Protein AF-B5Y438-F1 (afdb_monomer_lite)

Structure (mmCIF, N/CA/C/O backbone):
data_AF-B5Y438-F1
#
_entry.id   AF-B5Y438-F1
#
loop_
_atom_site.group_PDB
_atom_site.id
_atom_site.type_symbol
_atom_site.label_atom_id
_atom_site.label_alt_id
_atom_site.label_comp_id
_atom_site.label_asym_id
_atom_site.label_entity_id
_atom_site.label_seq_id
_atom_site.pdbx_PDB_ins_code
_atom_site.Cartn_x
_atom_site.Cartn_y
_atom_site.Cartn_z
_atom_site.occupancy
_atom_site.B_iso_or_equiv
_atom_site.auth_seq_id
_atom_site.auth_comp_id
_atom_site.auth_asym_id
_atom_site.auth_atom_id
_atom_site.pdbx_PDB_model_num
ATOM 1 N N . MET A 1 1 ? 4.541 -1.961 30.537 1.00 49.84 1 MET A N 1
ATOM 2 C CA . MET A 1 1 ? 3.756 -3.109 30.029 1.00 49.84 1 MET A CA 1
ATOM 3 C C . MET A 1 1 ? 4.085 -3.272 28.557 1.00 49.84 1 MET A C 1
ATOM 5 O O . MET A 1 1 ? 4.248 -2.241 27.916 1.00 49.84 1 MET A O 1
ATOM 9 N N . PRO A 1 2 ? 4.256 -4.490 28.015 1.00 56.75 2 PRO A N 1
ATOM 10 C CA . PRO A 1 2 ? 4.421 -4.629 26.573 1.00 56.75 2 PRO A CA 1
ATOM 11 C C . PRO A 1 2 ? 3.160 -4.081 25.898 1.00 56.75 2 PRO A C 1
ATOM 13 O O . PRO A 1 2 ? 2.053 -4.460 26.279 1.00 56.75 2 PRO A O 1
ATOM 16 N N . ASN A 1 3 ? 3.317 -3.153 24.954 1.00 73.69 3 ASN A N 1
ATOM 17 C CA . ASN A 1 3 ? 2.186 -2.609 24.212 1.00 73.69 3 ASN A CA 1
ATOM 18 C C . ASN A 1 3 ? 1.565 -3.749 23.391 1.00 73.69 3 ASN A C 1
ATOM 20 O O . ASN A 1 3 ? 2.147 -4.196 22.403 1.00 73.69 3 ASN A O 1
ATOM 24 N N . SER A 1 4 ? 0.419 -4.267 23.836 1.00 85.50 4 SER A N 1
ATOM 25 C CA . SER A 1 4 ? -0.347 -5.266 23.096 1.00 85.50 4 SER A CA 1
ATOM 26 C C . SER A 1 4 ? -1.250 -4.554 22.101 1.00 85.50 4 SER A C 1
ATOM 28 O O . SER A 1 4 ? -2.099 -3.756 22.500 1.00 85.50 4 SER A O 1
ATOM 30 N N . TYR A 1 5 ? -1.095 -4.869 20.824 1.00 90.50 5 TYR A N 1
ATOM 31 C CA . TYR A 1 5 ? -1.951 -4.348 19.765 1.00 90.50 5 TYR A CA 1
ATOM 32 C C . TYR A 1 5 ? -2.828 -5.471 19.225 1.00 90.50 5 TYR A C 1
ATOM 34 O O . TYR A 1 5 ? -2.446 -6.636 19.248 1.00 90.50 5 TYR A O 1
ATOM 42 N N . THR A 1 6 ? -4.010 -5.143 18.726 1.00 93.00 6 THR A N 1
ATOM 43 C CA . THR A 1 6 ? -4.843 -6.061 17.951 1.00 93.00 6 THR A CA 1
ATOM 44 C C . THR A 1 6 ? -4.784 -5.625 16.499 1.00 93.00 6 THR A C 1
ATOM 46 O O . THR A 1 6 ? -5.183 -4.505 16.181 1.00 93.00 6 THR A O 1
ATOM 49 N N . ILE A 1 7 ? -4.278 -6.500 15.632 1.00 94.44 7 ILE A N 1
ATOM 50 C CA . ILE A 1 7 ? -4.342 -6.318 14.181 1.00 94.44 7 ILE A CA 1
ATOM 51 C C . ILE A 1 7 ? -5.659 -6.916 13.713 1.00 94.44 7 ILE A C 1
ATOM 53 O O . ILE A 1 7 ? -6.009 -8.033 14.108 1.00 94.44 7 ILE A O 1
ATOM 57 N N . TYR A 1 8 ? -6.404 -6.175 12.903 1.00 94.00 8 TYR A N 1
ATOM 58 C CA . TYR A 1 8 ? -7.712 -6.586 12.421 1.00 94.00 8 TYR A CA 1
ATOM 59 C C . TYR A 1 8 ? -7.901 -6.298 10.939 1.00 94.00 8 TYR A C 1
ATOM 61 O O . TYR A 1 8 ? -7.347 -5.361 10.372 1.00 94.00 8 TYR A O 1
ATOM 69 N N . THR A 1 9 ? -8.752 -7.109 10.324 1.00 95.81 9 THR A N 1
ATOM 70 C CA . THR A 1 9 ? -9.177 -6.984 8.936 1.00 95.81 9 THR A CA 1
ATOM 71 C C . THR A 1 9 ? -10.695 -6.920 8.889 1.00 95.81 9 THR A C 1
ATOM 73 O O . THR A 1 9 ? -11.381 -7.838 9.348 1.00 95.81 9 THR A O 1
ATOM 76 N N . LEU A 1 10 ? -11.230 -5.865 8.286 1.00 94.62 10 LEU A N 1
ATOM 77 C CA . LEU A 1 10 ? -12.653 -5.675 8.031 1.00 94.62 10 LEU A CA 1
ATOM 78 C C . LEU A 1 10 ? -12.968 -6.017 6.575 1.00 94.62 10 LEU A C 1
ATOM 80 O O . LEU A 1 10 ? -12.241 -5.625 5.662 1.00 94.62 10 LEU A O 1
ATOM 84 N N . SER A 1 11 ? -14.064 -6.743 6.363 1.00 95.19 11 SER A N 1
ATOM 85 C CA . SER A 1 11 ? -14.696 -6.863 5.045 1.00 95.19 11 SER A CA 1
ATOM 86 C C . SER A 1 11 ? -15.731 -5.760 4.905 1.00 95.19 11 SER A C 1
ATOM 88 O O . SER A 1 11 ? -16.597 -5.617 5.772 1.00 95.19 11 SER A O 1
ATOM 90 N N . LEU A 1 12 ? -15.639 -5.004 3.822 1.00 94.50 12 LEU A N 1
ATOM 91 C CA . LEU A 1 12 ? -16.503 -3.874 3.519 1.00 94.50 12 LEU A CA 1
ATOM 92 C C . LEU A 1 12 ? -17.399 -4.196 2.318 1.00 94.50 12 LEU A C 1
ATOM 94 O O . LEU A 1 12 ? -17.181 -5.173 1.591 1.00 94.50 12 LEU A O 1
ATOM 98 N N . GLU A 1 13 ? -18.396 -3.351 2.088 1.00 92.69 13 GLU A N 1
ATOM 99 C CA . GLU A 1 13 ? -19.226 -3.416 0.886 1.00 92.69 13 GLU A CA 1
ATOM 100 C C . GLU A 1 13 ? -18.416 -3.278 -0.413 1.00 92.69 13 GLU A C 1
ATOM 102 O O . GLU A 1 13 ? -17.322 -2.712 -0.450 1.00 92.69 13 GLU A O 1
ATOM 107 N N . GLY A 1 14 ? -18.932 -3.861 -1.501 1.00 89.81 14 GLY A N 1
ATOM 108 C CA . GLY A 1 14 ? -18.253 -3.880 -2.805 1.00 89.81 14 GLY A CA 1
ATOM 109 C C . GLY A 1 14 ? -17.063 -4.848 -2.900 1.00 89.81 14 GLY A C 1
ATOM 110 O O . GLY A 1 14 ? -16.341 -4.852 -3.901 1.00 89.81 14 GLY A O 1
ATOM 111 N N . GLY A 1 15 ? -16.852 -5.689 -1.881 1.00 92.50 15 GLY A N 1
ATOM 112 C CA . GLY A 1 15 ? -15.704 -6.596 -1.812 1.00 92.50 15 GLY A CA 1
ATOM 113 C C . GLY A 1 15 ? -14.391 -5.869 -1.515 1.00 92.50 15 GLY A C 1
ATOM 114 O O . GLY A 1 15 ? -13.327 -6.355 -1.902 1.00 92.50 15 GLY A O 1
ATOM 115 N N . CYS A 1 16 ? -14.479 -4.702 -0.873 1.00 94.31 16 CYS A N 1
ATOM 116 C CA . CYS A 1 16 ? -13.340 -3.945 -0.379 1.00 94.31 16 CYS A CA 1
ATOM 117 C C . CYS A 1 16 ? -12.918 -4.439 1.013 1.00 94.31 16 CYS A C 1
ATOM 119 O O . CYS A 1 16 ? -13.706 -5.028 1.755 1.00 94.31 16 CYS A O 1
ATOM 121 N N . TYR A 1 17 ? -11.666 -4.186 1.382 1.00 95.75 17 TYR A N 1
ATOM 122 C CA . TYR A 1 17 ? -11.102 -4.583 2.669 1.00 95.75 17 TYR A CA 1
ATOM 123 C C . TYR A 1 17 ? -10.372 -3.420 3.329 1.00 95.75 17 TYR A C 1
ATOM 125 O O . TYR A 1 17 ? -9.781 -2.574 2.650 1.00 95.75 17 TYR A O 1
ATOM 133 N N . TYR A 1 18 ? -10.412 -3.401 4.659 1.00 95.00 18 TYR A N 1
ATOM 134 C CA . TYR A 1 18 ? -9.626 -2.488 5.479 1.00 95.00 18 TYR A CA 1
ATOM 135 C C . TYR A 1 18 ? -8.811 -3.271 6.498 1.00 95.00 18 TYR A C 1
ATOM 137 O O . TYR A 1 18 ? -9.353 -4.156 7.160 1.00 95.00 18 TYR A O 1
ATOM 145 N N . VAL A 1 19 ? -7.535 -2.938 6.634 1.00 95.69 19 VAL A N 1
ATOM 146 C CA . VAL A 1 19 ? -6.673 -3.452 7.699 1.00 95.69 19 VAL A CA 1
ATOM 147 C C . VAL A 1 19 ? -6.341 -2.306 8.637 1.00 95.69 19 VAL A C 1
ATOM 149 O O . VAL A 1 19 ? -6.112 -1.186 8.186 1.00 95.69 19 VAL A O 1
ATOM 152 N N . GLY A 1 20 ? -6.370 -2.593 9.930 1.00 93.31 20 GLY A N 1
ATOM 153 C CA . GLY A 1 20 ? -6.068 -1.634 10.974 1.00 93.31 20 GLY A CA 1
ATOM 154 C C . GLY A 1 20 ? -5.367 -2.296 12.149 1.00 93.31 20 GLY A C 1
ATOM 155 O O . GLY A 1 20 ? -5.489 -3.503 12.376 1.00 93.31 20 GLY A O 1
ATOM 156 N N . SER A 1 21 ? -4.681 -1.483 12.937 1.00 92.56 21 SER A N 1
ATOM 157 C CA . SER A 1 21 ? -4.193 -1.850 14.261 1.00 92.56 21 SER A CA 1
ATOM 158 C C . SER A 1 21 ? -4.877 -0.997 15.336 1.00 92.56 21 SER A C 1
ATOM 160 O O . SER A 1 21 ? -5.298 0.135 15.094 1.00 92.56 21 SER A O 1
ATOM 162 N N . THR A 1 22 ? -5.088 -1.558 16.527 1.00 90.75 22 THR A N 1
ATOM 163 C CA . THR A 1 22 ? -5.636 -0.820 17.679 1.00 90.75 22 THR A CA 1
ATOM 164 C C . THR A 1 22 ? -5.041 -1.330 18.986 1.00 90.75 22 THR A C 1
ATOM 166 O O . THR A 1 22 ? -4.801 -2.526 19.136 1.00 90.75 22 THR A O 1
ATOM 169 N N . SER A 1 23 ? -4.798 -0.434 19.941 1.00 88.06 23 SER A N 1
ATOM 170 C CA . SER A 1 23 ? -4.462 -0.786 21.329 1.00 88.06 23 SER A CA 1
ATOM 171 C C . SER A 1 23 ? -5.704 -0.958 22.215 1.00 88.06 23 SER A C 1
ATOM 173 O O . SER A 1 23 ? -5.601 -1.494 23.316 1.00 88.06 23 SER A O 1
ATOM 175 N N . ARG A 1 24 ? -6.876 -0.509 21.741 1.00 85.31 24 ARG A N 1
ATOM 176 C CA . ARG A 1 24 ? -8.170 -0.597 22.440 1.00 85.31 24 ARG A CA 1
ATOM 177 C C . ARG A 1 24 ? -8.886 -1.910 22.129 1.00 85.31 24 ARG A C 1
ATOM 179 O O . ARG A 1 24 ? -8.362 -2.773 21.420 1.00 85.31 24 ARG A O 1
ATOM 186 N N . THR A 1 25 ? -10.108 -2.069 22.639 1.00 85.81 25 THR A N 1
ATOM 187 C CA . THR A 1 25 ? -10.909 -3.242 22.300 1.00 85.81 25 THR A CA 1
ATOM 188 C C . THR A 1 25 ? -11.332 -3.209 20.831 1.00 85.81 25 THR A C 1
ATOM 190 O O . THR A 1 25 ? -11.650 -2.167 20.254 1.00 85.81 25 THR A O 1
ATOM 193 N N . MET A 1 26 ? -11.350 -4.387 20.209 1.00 86.25 26 MET A N 1
ATOM 194 C CA . MET A 1 26 ? -11.780 -4.537 18.819 1.00 86.25 26 MET A CA 1
ATOM 195 C C . MET A 1 26 ? -13.245 -4.114 18.615 1.00 86.25 26 MET A C 1
ATOM 197 O O . MET A 1 26 ? -13.599 -3.594 17.560 1.00 86.25 26 MET A O 1
ATOM 201 N N . SER A 1 27 ? -14.094 -4.323 19.628 1.00 84.81 27 SER A N 1
ATOM 202 C CA . SER A 1 27 ? -15.528 -4.031 19.549 1.00 84.81 27 SER A CA 1
ATOM 203 C C . SER A 1 27 ? -15.808 -2.531 19.454 1.00 84.81 27 SER A C 1
ATOM 205 O O . SER A 1 27 ? -16.575 -2.118 18.589 1.00 84.81 27 SER A O 1
ATOM 207 N N . GLU A 1 28 ? -15.156 -1.718 20.291 1.00 87.88 28 GLU A N 1
ATOM 208 C CA . GLU A 1 28 ? -15.281 -0.253 20.245 1.00 87.88 28 GLU A CA 1
ATOM 209 C C . GLU A 1 28 ? -14.825 0.279 18.886 1.00 87.88 28 GLU A C 1
ATOM 211 O O . GLU A 1 28 ? -15.536 1.037 18.230 1.00 87.88 28 GLU A O 1
ATOM 216 N N . ARG A 1 29 ? -13.670 -0.198 18.403 1.00 89.25 29 ARG A N 1
ATOM 217 C CA . ARG A 1 29 ? -13.128 0.237 17.114 1.00 89.25 29 ARG A CA 1
ATOM 218 C C . ARG A 1 29 ? -14.048 -0.127 15.951 1.00 89.25 29 ARG A C 1
ATOM 220 O O . ARG A 1 29 ? -14.224 0.660 15.026 1.00 89.25 29 ARG A O 1
ATOM 227 N N . PHE A 1 30 ? -14.655 -1.309 15.987 1.00 88.75 30 PHE A N 1
ATOM 228 C CA . PHE A 1 30 ? -15.619 -1.719 14.972 1.00 88.75 30 PHE A CA 1
ATOM 229 C C . PHE A 1 30 ? -16.876 -0.836 14.976 1.00 88.75 30 PHE A C 1
ATOM 231 O O . PHE A 1 30 ? -17.338 -0.444 13.906 1.00 88.75 30 PHE A O 1
ATOM 238 N N . GLN A 1 31 ? -17.380 -0.460 16.155 1.00 88.31 31 GLN A N 1
ATOM 239 C CA . GLN A 1 31 ? -18.500 0.478 16.284 1.00 88.31 31 GLN A CA 1
ATOM 240 C C . GLN A 1 31 ? -18.148 1.877 15.760 1.00 88.31 31 GLN A C 1
ATOM 242 O O . GLN A 1 31 ? -18.961 2.470 15.058 1.00 88.31 31 GLN A O 1
ATOM 247 N N . GLU A 1 32 ? -16.935 2.383 16.007 1.00 88.94 32 GLU A N 1
ATOM 248 C CA . GLU A 1 32 ? -16.453 3.648 15.418 1.00 88.94 32 GLU A CA 1
ATOM 249 C C . GLU A 1 32 ? -16.469 3.600 13.877 1.00 88.94 32 GLU A C 1
ATOM 251 O O . GLU A 1 32 ? -16.931 4.528 13.209 1.00 88.94 32 GLU A O 1
ATOM 256 N N . HIS A 1 33 ? -16.013 2.490 13.286 1.00 87.69 33 HIS A N 1
ATOM 257 C CA . HIS A 1 33 ? -16.077 2.303 11.835 1.00 87.69 33 HIS A CA 1
ATOM 258 C C . HIS A 1 33 ? -17.523 2.240 11.316 1.00 87.69 33 HIS A C 1
ATOM 260 O O . HIS A 1 33 ? -17.802 2.809 10.263 1.00 87.69 33 HIS A O 1
ATOM 266 N N . GLN A 1 34 ? -18.445 1.605 12.049 1.00 86.94 34 GLN A N 1
ATOM 267 C CA . GLN A 1 34 ? -19.873 1.582 11.701 1.00 86.94 34 GLN A CA 1
ATOM 268 C C . GLN A 1 34 ? -20.538 2.958 11.827 1.00 86.94 34 GLN A C 1
ATOM 270 O O . GLN A 1 34 ? -21.374 3.312 11.002 1.00 86.94 34 GLN A O 1
ATOM 275 N N . ALA A 1 35 ? -20.142 3.749 12.824 1.00 87.00 35 ALA A N 1
ATOM 276 C CA . ALA A 1 35 ? -20.629 5.109 13.039 1.00 87.00 35 ALA A CA 1
ATOM 277 C C . ALA A 1 35 ? -20.021 6.136 12.060 1.00 87.00 35 ALA A C 1
ATOM 279 O O . ALA A 1 35 ? -20.386 7.309 12.089 1.00 87.00 35 ALA A O 1
ATOM 280 N N . GLY A 1 36 ? -19.082 5.724 11.198 1.00 84.12 36 GLY A N 1
ATOM 281 C CA . GLY A 1 36 ? -18.437 6.592 10.210 1.00 84.12 36 GLY A CA 1
ATOM 282 C C . GLY A 1 36 ? -17.331 7.497 10.769 1.00 84.12 36 GLY A C 1
ATOM 283 O O . GLY A 1 36 ? -16.804 8.337 10.030 1.00 84.12 36 GLY A O 1
ATOM 284 N N . THR A 1 37 ? -16.941 7.324 12.035 1.00 82.88 37 THR A N 1
ATOM 285 C CA . THR A 1 37 ? -15.824 8.035 12.690 1.00 82.88 37 THR A CA 1
ATOM 286 C C . THR A 1 37 ? -14.479 7.322 12.527 1.00 82.88 37 THR A C 1
ATOM 288 O O . THR A 1 37 ? -13.454 7.820 12.983 1.00 82.88 37 THR A O 1
ATOM 291 N N . GLY A 1 38 ? -14.471 6.168 11.856 1.00 83.31 38 GLY A N 1
ATOM 292 C CA . GLY A 1 38 ? -13.263 5.434 11.489 1.00 83.31 38 GLY A CA 1
ATOM 293 C C . GLY A 1 38 ? -12.476 6.063 10.330 1.00 83.31 38 GLY A C 1
ATOM 294 O O . GLY A 1 38 ? -12.396 7.278 10.172 1.00 83.31 38 GLY A O 1
ATOM 295 N N . SER A 1 39 ? -11.871 5.224 9.486 1.00 85.19 39 SER A N 1
ATOM 296 C CA . SER A 1 39 ? -11.094 5.699 8.336 1.00 85.19 39 SER A CA 1
ATOM 297 C C . SER A 1 39 ? -11.996 6.196 7.203 1.00 85.19 39 SER A C 1
ATOM 299 O O . SER A 1 39 ? -13.096 5.672 6.990 1.00 85.19 39 SER A O 1
ATOM 301 N N . SER A 1 40 ? -11.498 7.143 6.402 1.00 89.19 40 SER A N 1
ATOM 302 C CA . SER A 1 40 ? -12.197 7.637 5.206 1.00 89.19 40 SER A CA 1
ATOM 303 C C . SER A 1 40 ? -12.596 6.502 4.255 1.00 89.19 40 SER A C 1
ATOM 305 O O . SER A 1 40 ? -13.661 6.552 3.645 1.00 89.19 40 SER A O 1
ATOM 307 N N . TRP A 1 41 ? -11.786 5.439 4.175 1.00 92.19 41 TRP A N 1
ATOM 308 C CA . TRP A 1 41 ? -12.093 4.248 3.380 1.00 92.19 41 TRP A CA 1
ATOM 309 C C . TRP A 1 41 ? -13.316 3.489 3.905 1.00 92.19 41 TRP A C 1
ATOM 311 O O . TRP A 1 41 ? -14.186 3.123 3.123 1.00 92.19 41 TRP A O 1
ATOM 321 N N . THR A 1 42 ? -13.427 3.302 5.224 1.00 88.88 42 THR A N 1
ATOM 322 C CA . THR A 1 42 ? -14.599 2.653 5.842 1.00 88.88 42 THR A CA 1
ATOM 323 C C . THR A 1 42 ? -15.858 3.516 5.840 1.00 88.88 42 THR A C 1
ATOM 325 O O . THR A 1 42 ? -16.958 2.987 5.944 1.00 88.88 42 THR A O 1
ATOM 328 N N . ARG A 1 43 ? -15.716 4.838 5.684 1.00 89.81 43 ARG A N 1
ATOM 329 C CA . ARG A 1 43 ? -16.849 5.742 5.452 1.00 89.81 43 ARG A CA 1
ATOM 330 C C . ARG A 1 43 ? -17.379 5.622 4.021 1.00 89.81 43 ARG A C 1
ATOM 332 O O . ARG A 1 43 ? -18.585 5.663 3.817 1.00 89.81 43 ARG A O 1
ATOM 339 N N . LEU A 1 44 ? -16.482 5.469 3.044 1.00 89.88 44 LEU A N 1
ATOM 340 C CA . LEU A 1 44 ? -16.846 5.249 1.641 1.00 89.88 44 LEU A CA 1
ATOM 341 C C . LEU A 1 44 ? -17.414 3.841 1.407 1.00 89.88 44 LEU A C 1
ATOM 343 O O . LEU A 1 44 ? -18.340 3.669 0.620 1.00 89.88 44 LEU A O 1
ATOM 347 N N . HIS A 1 45 ? -16.851 2.845 2.089 1.00 89.81 45 HIS A N 1
ATOM 348 C CA . HIS A 1 45 ? -17.256 1.447 2.017 1.00 89.81 45 HIS A CA 1
ATOM 349 C C . HIS A 1 45 ? -17.640 0.954 3.418 1.00 89.81 45 HIS A C 1
ATOM 351 O O . HIS A 1 45 ? -16.747 0.596 4.195 1.00 89.81 45 HIS A O 1
ATOM 357 N N . PRO A 1 46 ? -18.941 0.916 3.753 1.00 89.94 46 PRO A N 1
ATOM 358 C CA . PRO A 1 46 ? -19.398 0.519 5.077 1.00 89.94 46 PRO A CA 1
ATOM 359 C C . PRO A 1 46 ? -18.888 -0.874 5.487 1.00 89.94 46 PRO A C 1
ATOM 361 O O . PRO A 1 46 ? -18.859 -1.798 4.661 1.00 89.94 46 PRO A O 1
ATOM 364 N N . PRO A 1 47 ? -18.467 -1.060 6.751 1.00 91.94 47 PRO A N 1
ATOM 365 C CA . PRO A 1 47 ? -17.986 -2.346 7.239 1.00 91.94 47 PRO A CA 1
ATOM 366 C C . PRO A 1 47 ? -19.132 -3.340 7.447 1.00 91.94 47 PRO A C 1
ATOM 368 O O . PRO A 1 47 ? -20.049 -3.100 8.227 1.00 91.94 47 PRO A O 1
ATOM 371 N N . ILE A 1 48 ? -19.030 -4.505 6.804 1.00 92.25 48 ILE A N 1
ATOM 372 C CA . ILE A 1 48 ? -20.015 -5.590 6.921 1.00 92.25 48 ILE A CA 1
ATOM 373 C C . ILE A 1 48 ? -19.668 -6.492 8.106 1.00 92.25 48 ILE A C 1
ATOM 375 O O . ILE A 1 48 ? -20.517 -6.816 8.933 1.00 92.25 48 ILE A O 1
ATOM 379 N N . LYS A 1 49 ? -18.414 -6.955 8.169 1.00 92.62 49 LYS A N 1
ATOM 380 C CA . LYS A 1 49 ? -17.976 -7.937 9.169 1.00 92.62 49 LYS A CA 1
ATOM 381 C C . LYS A 1 49 ? -16.483 -7.869 9.448 1.00 92.62 49 LYS A C 1
ATOM 383 O O . LYS A 1 49 ? -15.682 -7.532 8.574 1.00 92.62 49 LYS A O 1
ATOM 388 N N . ILE A 1 50 ? -16.104 -8.293 10.649 1.00 93.38 50 ILE A N 1
ATOM 389 C CA . ILE A 1 50 ? -14.710 -8.557 11.009 1.00 93.38 50 ILE A CA 1
ATOM 390 C C . ILE A 1 50 ? -14.308 -9.891 10.371 1.00 93.38 50 ILE A C 1
ATOM 392 O O . ILE A 1 50 ? -14.913 -10.925 10.647 1.00 93.38 50 ILE A O 1
ATOM 396 N N . ARG A 1 51 ? -13.310 -9.873 9.484 1.00 93.81 51 ARG A N 1
ATOM 397 C CA . ARG A 1 51 ? -12.809 -11.072 8.792 1.00 93.81 51 ARG A CA 1
ATOM 398 C C . ARG A 1 51 ? -11.772 -11.817 9.622 1.00 93.81 51 ARG A C 1
ATOM 400 O O . ARG A 1 51 ? -11.796 -13.041 9.669 1.00 93.81 51 ARG A O 1
ATOM 407 N N . LYS A 1 52 ? -10.835 -11.077 10.208 1.00 93.12 52 LYS A N 1
ATOM 408 C CA . LYS A 1 52 ? -9.696 -11.606 10.964 1.00 93.12 52 LYS A CA 1
ATOM 409 C C . LYS A 1 52 ? -9.340 -10.598 12.048 1.00 93.12 52 LYS A C 1
ATOM 411 O O . LYS A 1 52 ? -9.407 -9.396 11.807 1.00 93.12 52 LYS A O 1
ATOM 416 N N . SER A 1 53 ? -8.968 -11.079 13.225 1.00 93.94 53 SER A N 1
ATOM 417 C CA . SER A 1 53 ? -8.374 -10.253 14.274 1.00 93.94 53 SER A CA 1
ATOM 418 C C . SER A 1 53 ? -7.487 -11.112 15.162 1.00 93.94 53 SER A C 1
ATOM 420 O O . SER A 1 53 ? -7.903 -12.203 15.551 1.00 93.94 53 SER A O 1
ATOM 422 N N . TYR A 1 54 ? -6.294 -10.634 15.500 1.00 92.81 54 TYR A N 1
ATOM 423 C CA . TYR A 1 54 ? -5.381 -11.334 16.403 1.00 92.81 54 TYR A CA 1
ATOM 424 C C . TYR A 1 54 ? -4.561 -10.350 17.235 1.00 92.81 54 TYR A C 1
ATOM 426 O O . TYR A 1 54 ? -4.301 -9.219 16.821 1.00 92.81 54 TYR A O 1
ATOM 434 N N . ARG A 1 55 ? -4.158 -10.790 18.432 1.00 92.62 55 ARG A N 1
ATOM 435 C CA . ARG A 1 55 ? -3.260 -10.009 19.283 1.00 92.62 55 ARG A CA 1
ATOM 436 C C . ARG A 1 55 ? -1.825 -10.127 18.787 1.00 92.62 55 ARG A C 1
ATOM 438 O O . ARG A 1 55 ? -1.299 -11.228 18.637 1.00 92.62 55 ARG A O 1
ATOM 445 N N . TYR A 1 56 ? -1.193 -8.981 18.619 1.00 90.44 56 TYR A N 1
ATOM 446 C CA . TYR A 1 56 ? 0.197 -8.808 18.258 1.00 90.44 56 TYR A CA 1
ATOM 447 C C . TYR A 1 56 ? 0.987 -8.270 19.454 1.00 90.44 56 TYR A C 1
ATOM 449 O O . TYR A 1 56 ? 0.624 -7.267 20.074 1.00 90.44 56 TYR A O 1
ATOM 457 N N . HIS A 1 57 ? 2.074 -8.969 19.771 1.00 87.31 57 HIS A N 1
ATOM 458 C CA . HIS A 1 57 ? 2.971 -8.667 20.883 1.00 87.31 57 HIS A CA 1
ATOM 459 C C . HIS A 1 57 ? 4.362 -8.443 20.294 1.00 87.31 57 HIS A C 1
ATOM 461 O O . HIS A 1 57 ? 5.213 -9.327 20.309 1.00 87.31 57 HIS A O 1
ATOM 467 N N . GLY A 1 58 ? 4.560 -7.278 19.688 1.00 84.81 58 GLY A N 1
ATOM 468 C CA . GLY A 1 58 ? 5.808 -6.930 19.025 1.00 84.81 58 GLY A CA 1
ATOM 469 C C . GLY A 1 58 ? 6.000 -5.418 18.958 1.00 84.81 58 GLY A C 1
ATOM 470 O O . GLY A 1 58 ? 5.054 -4.663 19.188 1.00 84.81 58 GLY A O 1
ATOM 471 N N . PRO A 1 59 ? 7.221 -4.959 18.648 1.00 82.88 59 PRO A N 1
ATOM 472 C CA . PRO A 1 59 ? 7.573 -3.542 18.714 1.00 82.88 59 PRO A CA 1
ATOM 473 C C . PRO A 1 59 ? 6.897 -2.697 17.625 1.00 82.88 59 PRO A C 1
ATOM 475 O O . PRO A 1 59 ? 6.770 -1.487 17.785 1.00 82.88 59 PRO A O 1
ATOM 478 N N . SER A 1 60 ? 6.461 -3.315 16.522 1.00 87.62 60 SER A N 1
ATOM 479 C CA . SER A 1 60 ? 6.036 -2.597 15.314 1.00 87.62 60 SER A CA 1
ATOM 480 C C . SER A 1 60 ? 4.704 -3.129 14.770 1.00 87.62 60 SER A C 1
ATOM 482 O O . SER A 1 60 ? 4.713 -3.919 13.827 1.00 87.62 60 SER A O 1
ATOM 484 N N . PRO A 1 61 ? 3.552 -2.732 15.345 1.00 88.44 61 PRO A N 1
ATOM 485 C CA . PRO A 1 61 ? 2.236 -3.143 14.847 1.00 88.44 61 PRO A CA 1
ATOM 486 C C . PRO A 1 61 ? 1.953 -2.635 13.427 1.00 88.44 61 PRO A C 1
ATOM 488 O O . PRO A 1 61 ? 1.311 -3.340 12.660 1.00 88.44 61 PRO A O 1
ATOM 491 N N . GLY A 1 62 ? 2.481 -1.465 13.045 1.00 90.44 62 GLY A N 1
ATOM 492 C CA . GLY A 1 62 ? 2.294 -0.915 11.697 1.00 90.44 62 GLY A CA 1
ATOM 493 C C . GLY A 1 62 ? 2.942 -1.758 10.591 1.00 90.44 62 GLY A C 1
ATOM 494 O O . GLY A 1 62 ? 2.372 -1.898 9.518 1.00 90.44 62 GLY A O 1
ATOM 495 N N . LEU A 1 63 ? 4.090 -2.396 10.858 1.00 91.88 63 LEU A N 1
ATOM 496 C CA . LEU A 1 63 ? 4.718 -3.304 9.884 1.00 91.88 63 LEU A CA 1
ATOM 497 C C . LEU A 1 63 ? 3.905 -4.589 9.700 1.00 91.88 63 LEU A C 1
ATOM 499 O O . LEU A 1 63 ? 3.810 -5.119 8.595 1.00 91.88 63 LEU A O 1
ATOM 503 N N . GLU A 1 64 ? 3.322 -5.084 10.790 1.00 93.06 64 GLU A N 1
ATOM 504 C CA . GLU A 1 64 ? 2.440 -6.247 10.762 1.00 93.06 64 GLU A CA 1
ATOM 505 C C . GLU A 1 64 ? 1.138 -5.930 10.007 1.00 93.06 64 GLU A C 1
ATOM 507 O O . GLU A 1 64 ? 0.685 -6.723 9.183 1.00 93.06 64 GLU A O 1
ATOM 512 N N . GLU A 1 65 ? 0.579 -4.738 10.232 1.00 94.12 65 GLU A N 1
ATOM 513 C CA . GLU A 1 65 ? -0.568 -4.202 9.498 1.00 94.12 65 GLU A CA 1
ATOM 514 C C . GLU A 1 65 ? -0.280 -4.112 7.993 1.00 94.12 65 GLU A C 1
ATOM 516 O O . GLU A 1 65 ? -1.044 -4.640 7.184 1.00 94.12 65 GLU A O 1
ATOM 521 N N . ASP A 1 66 ? 0.858 -3.523 7.616 1.00 94.25 66 ASP A N 1
ATOM 522 C CA . ASP A 1 66 ? 1.283 -3.415 6.221 1.00 94.25 66 ASP A CA 1
ATOM 523 C C . ASP A 1 66 ? 1.452 -4.792 5.562 1.00 94.25 66 ASP A C 1
ATOM 525 O O . ASP A 1 66 ? 1.062 -4.971 4.405 1.00 94.25 66 ASP A O 1
ATOM 529 N N . ARG A 1 67 ? 1.990 -5.791 6.282 1.00 93.56 67 ARG A N 1
ATOM 530 C CA . ARG A 1 67 ? 2.123 -7.165 5.767 1.00 93.56 67 ARG A CA 1
ATOM 531 C C . ARG A 1 67 ? 0.764 -7.751 5.387 1.00 93.56 67 ARG A C 1
ATOM 533 O O . ARG A 1 67 ? 0.613 -8.272 4.283 1.00 93.56 67 ARG A O 1
ATOM 540 N N . GLU A 1 68 ? -0.224 -7.638 6.270 1.00 94.44 68 GLU A N 1
ATOM 541 C CA . GLU A 1 68 ? -1.581 -8.140 6.020 1.00 94.44 68 GLU A CA 1
ATOM 542 C C . GLU A 1 68 ? -2.256 -7.393 4.857 1.00 94.44 68 GLU A C 1
ATOM 544 O O . GLU A 1 68 ? -2.964 -8.003 4.051 1.00 94.44 68 GLU A O 1
ATOM 549 N N . VAL A 1 69 ? -1.993 -6.089 4.702 1.00 94.88 69 VAL A N 1
ATOM 550 C CA . VAL A 1 69 ? -2.441 -5.330 3.524 1.00 94.88 69 VAL A CA 1
ATOM 551 C C . VAL A 1 69 ? -1.846 -5.915 2.243 1.00 94.88 69 VAL A C 1
ATOM 553 O O . VAL A 1 69 ? -2.589 -6.160 1.292 1.00 94.88 69 VAL A O 1
ATOM 556 N N . TYR A 1 70 ? -0.538 -6.184 2.205 1.00 93.81 70 TYR A N 1
ATOM 557 C CA . TYR A 1 70 ? 0.111 -6.788 1.037 1.00 93.81 70 TYR A CA 1
ATOM 558 C C . TYR A 1 70 ? -0.459 -8.167 0.689 1.00 93.81 70 TYR A C 1
ATOM 560 O O . TYR A 1 70 ? -0.686 -8.452 -0.490 1.00 93.81 70 TYR A O 1
ATOM 568 N N . GLU A 1 71 ? -0.713 -9.010 1.692 1.00 93.19 71 GLU A N 1
ATOM 569 C CA . GLU A 1 71 ? -1.338 -10.324 1.501 1.00 93.19 71 GLU A CA 1
ATOM 570 C C . GLU A 1 71 ? -2.733 -10.187 0.873 1.00 93.19 71 GLU A C 1
ATOM 572 O O . GLU A 1 71 ? -3.030 -10.830 -0.133 1.00 93.19 71 GLU A O 1
ATOM 577 N N . LEU A 1 72 ? -3.562 -9.267 1.370 1.00 94.25 72 LEU A N 1
ATOM 578 C CA . LEU A 1 72 ? -4.886 -9.017 0.794 1.00 94.25 72 LEU A CA 1
ATOM 579 C C . LEU A 1 72 ? -4.821 -8.406 -0.611 1.00 94.25 72 LEU A C 1
ATOM 581 O O . LEU A 1 72 ? -5.629 -8.758 -1.472 1.00 94.25 72 LEU A O 1
ATOM 585 N N . MET A 1 73 ? -3.869 -7.506 -0.871 1.00 94.12 73 MET A N 1
ATOM 586 C CA . MET A 1 73 ? -3.672 -6.912 -2.198 1.00 94.12 73 MET A CA 1
ATOM 587 C C . MET A 1 73 ? -3.258 -7.955 -3.239 1.00 94.12 73 MET A C 1
ATOM 589 O O . MET A 1 73 ? -3.620 -7.814 -4.408 1.00 94.12 73 MET A O 1
ATOM 593 N N . LYS A 1 74 ? -2.523 -8.995 -2.829 1.00 90.75 74 LYS A N 1
ATOM 594 C CA . LYS A 1 74 ? -2.165 -10.127 -3.690 1.00 90.75 74 LYS A CA 1
ATOM 595 C C . LYS A 1 74 ? -3.400 -10.916 -4.132 1.00 90.75 74 LYS A C 1
ATOM 597 O O . LYS A 1 74 ? -3.475 -11.292 -5.299 1.00 90.75 74 LYS A O 1
ATOM 602 N N . ASP A 1 75 ? -4.352 -11.127 -3.226 1.00 90.38 75 ASP A N 1
ATOM 603 C CA . ASP A 1 75 ? -5.524 -11.973 -3.474 1.00 90.38 75 ASP A CA 1
ATOM 604 C C . ASP A 1 75 ? -6.671 -11.227 -4.171 1.00 90.38 75 ASP A C 1
ATOM 606 O O . ASP A 1 75 ? -7.321 -11.760 -5.069 1.00 90.38 75 ASP A O 1
ATOM 610 N N . VAL A 1 76 ? -6.948 -9.991 -3.746 1.00 91.88 76 VAL A N 1
ATOM 611 C CA . VAL A 1 76 ? -8.145 -9.230 -4.154 1.00 91.88 76 VAL A CA 1
ATOM 612 C C . VAL A 1 76 ? -7.810 -8.124 -5.161 1.00 91.88 76 VAL A C 1
ATOM 614 O O . VAL A 1 76 ? -8.665 -7.721 -5.954 1.00 91.88 76 VAL A O 1
ATOM 617 N N . GLY A 1 77 ? -6.566 -7.642 -5.149 1.00 91.62 77 GLY A N 1
ATOM 618 C CA . GLY A 1 77 ? -6.086 -6.531 -5.966 1.00 91.62 77 GLY A CA 1
ATOM 619 C C . GLY A 1 77 ? -5.881 -5.235 -5.176 1.00 91.62 77 GLY A C 1
ATOM 620 O O . GLY A 1 77 ? -6.553 -4.956 -4.184 1.00 91.62 77 GLY A O 1
ATOM 621 N N . ILE A 1 78 ? -4.947 -4.412 -5.660 1.00 92.25 78 ILE A N 1
ATOM 622 C CA . ILE A 1 78 ? -4.480 -3.182 -4.995 1.00 92.25 78 ILE A CA 1
ATOM 623 C C . ILE A 1 78 ? -5.607 -2.158 -4.800 1.00 92.25 78 ILE A C 1
ATOM 625 O O . ILE A 1 78 ? -5.660 -1.473 -3.781 1.00 92.25 78 ILE A O 1
ATOM 629 N N . ASP A 1 79 ? -6.539 -2.045 -5.746 1.00 91.62 79 ASP A N 1
ATOM 630 C CA . ASP A 1 79 ? -7.573 -1.007 -5.691 1.00 91.62 79 ASP A CA 1
ATOM 631 C C . ASP A 1 79 ? -8.637 -1.257 -4.609 1.00 91.62 79 ASP A C 1
ATOM 633 O O . ASP A 1 79 ? -9.281 -0.303 -4.183 1.00 91.62 79 ASP A O 1
ATOM 637 N N . LYS A 1 80 ? -8.787 -2.498 -4.123 1.00 93.69 80 LYS A N 1
ATOM 638 C CA . LYS A 1 80 ? -9.849 -2.901 -3.184 1.00 93.69 80 LYS A CA 1
ATOM 639 C C . LYS A 1 80 ? -9.418 -2.955 -1.718 1.00 93.69 80 LYS A C 1
ATOM 641 O O . LYS A 1 80 ? -10.245 -3.250 -0.858 1.00 93.69 80 LYS A O 1
ATOM 646 N N . VAL A 1 81 ? -8.149 -2.703 -1.411 1.00 94.44 81 VAL A N 1
ATOM 647 C CA . VAL A 1 81 ? -7.595 -2.885 -0.060 1.00 94.44 81 VAL A CA 1
ATOM 648 C C . VAL A 1 81 ? -6.926 -1.600 0.414 1.00 94.44 81 VAL A C 1
ATOM 650 O O . VAL A 1 81 ? -6.126 -1.017 -0.318 1.00 94.44 81 VAL A O 1
ATOM 653 N N . ARG A 1 82 ? -7.229 -1.165 1.640 1.00 94.56 82 ARG A N 1
ATOM 654 C CA . ARG A 1 82 ? -6.562 -0.040 2.320 1.00 94.56 82 ARG A CA 1
ATOM 655 C C . ARG A 1 82 ? -6.213 -0.405 3.761 1.00 94.56 82 ARG A C 1
ATOM 657 O O . ARG A 1 82 ? -6.817 -1.310 4.328 1.00 94.56 82 ARG A O 1
ATOM 664 N N . GLY A 1 83 ? -5.260 0.305 4.350 1.00 92.81 83 GLY A N 1
ATOM 665 C CA . GLY A 1 83 ? -4.785 0.065 5.717 1.00 92.81 83 GLY A CA 1
ATOM 666 C C . GLY A 1 83 ? -3.318 0.442 5.874 1.00 92.81 83 GLY A C 1
ATOM 667 O O . GLY A 1 83 ? -2.641 0.643 4.866 1.00 92.81 83 GLY A O 1
ATOM 668 N N . GLY A 1 84 ? -2.835 0.552 7.108 1.00 88.50 84 GLY A N 1
ATOM 669 C CA . GLY A 1 84 ? -1.446 0.885 7.423 1.00 88.50 84 GLY A CA 1
ATOM 670 C C . GLY A 1 84 ? -0.973 2.153 6.715 1.00 88.50 84 GLY A C 1
ATOM 671 O O . GLY A 1 84 ? -1.677 3.167 6.687 1.00 88.50 84 GLY A O 1
ATOM 672 N N . GLN A 1 85 ? 0.189 2.080 6.065 1.00 89.81 85 GLN A N 1
ATOM 673 C CA . GLN A 1 85 ? 0.716 3.184 5.247 1.00 89.81 85 GLN A CA 1
ATOM 674 C C . GLN A 1 85 ? -0.099 3.449 3.962 1.00 89.81 85 GLN A C 1
ATOM 676 O O . GLN A 1 85 ? 0.052 4.482 3.312 1.00 89.81 85 GLN A O 1
ATOM 681 N N . PHE A 1 86 ? -0.994 2.536 3.583 1.00 91.88 86 PHE A N 1
ATOM 682 C CA . PHE A 1 86 ? -1.809 2.584 2.368 1.00 91.88 86 PHE A CA 1
ATOM 683 C C . PHE A 1 86 ? -3.229 3.095 2.643 1.00 91.88 86 PHE A C 1
ATOM 685 O O . PHE A 1 86 ? -4.206 2.559 2.117 1.00 91.88 86 PHE A O 1
ATOM 692 N N . VAL A 1 87 ? -3.366 4.119 3.489 1.00 88.44 87 VAL A N 1
ATOM 693 C CA . VAL A 1 87 ? -4.672 4.685 3.880 1.00 88.44 87 VAL A CA 1
ATOM 694 C C . VAL A 1 87 ? -5.281 5.610 2.814 1.00 88.44 87 VAL A C 1
ATOM 696 O O . VAL A 1 87 ? -6.479 5.892 2.842 1.00 88.44 87 VAL A O 1
ATOM 699 N N . GLN A 1 88 ? -4.471 6.074 1.858 1.00 86.19 88 GLN A N 1
ATOM 700 C CA . GLN A 1 88 ? -4.884 7.023 0.824 1.00 86.19 88 GLN A CA 1
ATOM 701 C C . GLN A 1 88 ? -6.043 6.468 -0.025 1.00 86.19 88 GLN A C 1
ATOM 703 O O . GLN A 1 88 ? -5.950 5.376 -0.584 1.00 86.19 88 GLN A O 1
ATOM 708 N N . LEU A 1 89 ? -7.131 7.235 -0.171 1.00 84.75 89 LEU A N 1
ATOM 709 C CA . LEU A 1 89 ? -8.310 6.814 -0.946 1.00 84.75 89 LEU A CA 1
ATOM 710 C C . LEU A 1 89 ? -7.954 6.525 -2.413 1.00 84.75 89 LEU A C 1
ATOM 712 O O . LEU A 1 89 ? -8.312 5.478 -2.961 1.00 84.75 89 LEU A O 1
ATOM 716 N N . ILE A 1 90 ? -7.194 7.436 -3.022 1.00 86.62 90 ILE A N 1
ATOM 717 C CA . ILE A 1 90 ? -6.782 7.383 -4.423 1.00 86.62 90 ILE A CA 1
ATOM 718 C C . ILE A 1 90 ? -5.274 7.158 -4.476 1.00 86.62 90 ILE A C 1
ATOM 720 O O . ILE A 1 90 ? -4.507 8.041 -4.106 1.00 86.62 90 ILE A O 1
ATOM 724 N N . PHE A 1 91 ? -4.834 6.000 -4.966 1.00 89.06 91 PHE A N 1
ATO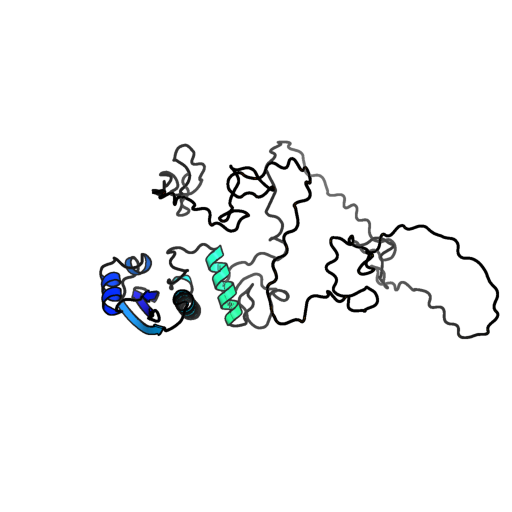M 725 C CA . PHE A 1 91 ? -3.414 5.798 -5.246 1.00 89.06 91 PHE A CA 1
ATOM 726 C C . PHE A 1 91 ? -3.005 6.483 -6.541 1.00 89.06 91 PHE A C 1
ATOM 728 O O . PHE A 1 91 ? -3.690 6.368 -7.561 1.00 89.06 91 PHE A O 1
ATOM 735 N N . THR A 1 92 ? -1.834 7.115 -6.512 1.00 89.50 92 THR A N 1
ATOM 736 C CA . THR A 1 92 ? -1.167 7.581 -7.726 1.00 89.50 92 THR A CA 1
ATOM 737 C C . THR A 1 92 ? -0.736 6.387 -8.578 1.00 89.50 92 THR A C 1
ATOM 739 O O . THR A 1 92 ? -0.461 5.294 -8.073 1.00 89.50 92 THR A O 1
ATOM 742 N N . GLU A 1 93 ? -0.618 6.600 -9.887 1.00 86.00 93 GLU A N 1
ATOM 743 C CA . GLU A 1 93 ? -0.109 5.576 -10.806 1.00 86.00 93 GLU A CA 1
ATOM 744 C C . GLU A 1 93 ? 1.300 5.098 -10.431 1.00 86.00 93 GLU A C 1
ATOM 746 O O . GLU A 1 93 ? 1.665 3.950 -10.679 1.00 86.00 93 GLU A O 1
ATOM 751 N N . GLU A 1 94 ? 2.100 5.954 -9.797 1.00 87.75 94 GLU A N 1
ATOM 752 C CA . GLU A 1 94 ? 3.418 5.586 -9.290 1.00 87.75 94 GLU A CA 1
ATOM 753 C C . GLU A 1 94 ? 3.328 4.621 -8.105 1.00 87.75 94 GLU A C 1
ATOM 755 O O . GLU A 1 94 ? 3.960 3.561 -8.141 1.00 87.75 94 GLU A O 1
ATOM 760 N N . THR A 1 95 ? 2.490 4.925 -7.110 1.00 89.88 95 THR A N 1
ATOM 761 C CA . THR A 1 95 ? 2.251 4.042 -5.961 1.00 89.88 95 THR A CA 1
ATOM 762 C C . THR A 1 95 ? 1.693 2.700 -6.422 1.00 89.88 95 THR A C 1
ATOM 764 O O . THR A 1 95 ? 2.211 1.653 -6.028 1.00 89.88 95 THR A O 1
ATOM 767 N N . LYS A 1 96 ? 0.715 2.703 -7.342 1.00 90.56 96 LYS A N 1
ATOM 768 C CA . LYS A 1 96 ? 0.175 1.468 -7.934 1.00 90.56 96 LYS A CA 1
ATOM 769 C C . LYS A 1 96 ? 1.260 0.659 -8.635 1.00 90.56 96 LYS A C 1
ATOM 771 O O . LYS A 1 96 ? 1.370 -0.540 -8.395 1.00 90.56 96 LYS A O 1
ATOM 776 N N . ARG A 1 97 ? 2.105 1.290 -9.458 1.00 88.25 97 ARG A N 1
ATOM 777 C CA . ARG A 1 97 ? 3.223 0.603 -10.129 1.00 88.25 97 ARG A CA 1
ATOM 778 C C . ARG A 1 97 ? 4.233 0.043 -9.135 1.00 88.25 97 ARG A C 1
ATOM 780 O O . ARG A 1 97 ? 4.736 -1.055 -9.359 1.00 88.25 97 ARG A O 1
ATOM 787 N N . SER A 1 98 ? 4.546 0.776 -8.070 1.00 91.12 98 SER A N 1
ATOM 788 C CA . SER A 1 98 ? 5.465 0.320 -7.025 1.00 91.12 98 SER A CA 1
ATOM 789 C C . SER A 1 98 ? 4.917 -0.927 -6.326 1.00 91.12 98 SER A C 1
ATOM 791 O O . SER A 1 98 ? 5.561 -1.976 -6.346 1.00 91.12 98 SER A O 1
ATOM 793 N N . LEU A 1 99 ? 3.668 -0.863 -5.851 1.00 92.44 99 LEU A N 1
ATOM 794 C CA . LEU A 1 99 ? 2.956 -1.992 -5.248 1.00 92.44 99 LEU A CA 1
ATOM 795 C C . LEU A 1 99 ? 2.887 -3.195 -6.194 1.00 92.44 99 LEU A C 1
ATOM 797 O O . LEU A 1 99 ? 3.214 -4.314 -5.805 1.00 92.44 99 LEU A O 1
ATOM 801 N N . GLN A 1 100 ? 2.544 -2.975 -7.465 1.00 90.75 100 GLN A N 1
ATOM 802 C CA . GLN A 1 100 ? 2.513 -4.036 -8.471 1.00 90.75 100 GLN A CA 1
ATOM 803 C C . GLN A 1 100 ? 3.879 -4.699 -8.663 1.00 90.75 100 GLN A C 1
ATOM 805 O O . GLN A 1 100 ? 3.936 -5.916 -8.825 1.00 90.75 100 GLN A O 1
ATOM 810 N N . ARG A 1 101 ? 4.986 -3.944 -8.655 1.00 90.56 101 ARG A N 1
ATOM 811 C CA . ARG A 1 101 ? 6.334 -4.533 -8.739 1.00 90.56 101 ARG A CA 1
ATOM 812 C C . ARG A 1 101 ? 6.641 -5.385 -7.515 1.00 90.56 101 ARG A C 1
ATOM 814 O O . ARG A 1 101 ? 7.122 -6.501 -7.694 1.00 90.56 101 ARG A O 1
ATOM 821 N N . THR A 1 102 ? 6.319 -4.899 -6.317 1.00 91.88 102 THR A N 1
ATOM 822 C CA . THR A 1 102 ? 6.497 -5.643 -5.061 1.00 91.88 102 THR A CA 1
ATOM 823 C C . THR A 1 102 ? 5.705 -6.950 -5.073 1.00 91.88 102 THR A C 1
ATOM 825 O O . THR A 1 102 ? 6.263 -8.014 -4.807 1.00 91.88 102 THR A O 1
ATOM 828 N N . LEU A 1 103 ? 4.433 -6.905 -5.479 1.00 91.31 103 LEU A N 1
ATOM 829 C CA . LEU A 1 103 ? 3.585 -8.095 -5.591 1.00 91.31 103 LEU A CA 1
ATOM 830 C C . LEU A 1 103 ? 4.075 -9.064 -6.677 1.00 91.31 103 LEU A C 1
ATOM 832 O O . LEU A 1 103 ? 4.048 -10.273 -6.481 1.00 91.31 103 LEU A O 1
ATOM 836 N N . ARG A 1 104 ? 4.566 -8.564 -7.818 1.00 91.00 104 ARG A N 1
ATOM 837 C CA . ARG A 1 104 ? 5.165 -9.413 -8.865 1.00 91.00 104 ARG A CA 1
ATOM 838 C C . ARG A 1 104 ? 6.429 -10.106 -8.360 1.00 91.00 104 ARG A C 1
ATOM 840 O O . ARG A 1 104 ? 6.612 -11.290 -8.620 1.00 91.00 104 ARG A O 1
ATOM 847 N N . HIS A 1 105 ? 7.274 -9.389 -7.621 1.00 90.12 105 HIS A N 1
ATOM 848 C CA . HIS A 1 105 ? 8.481 -9.953 -7.027 1.00 90.12 105 HIS A CA 1
ATOM 849 C C . HIS A 1 105 ? 8.157 -11.074 -6.031 1.00 90.12 105 HIS A C 1
ATOM 851 O O . HIS A 1 105 ? 8.795 -12.123 -6.078 1.00 90.12 105 HIS A O 1
ATOM 857 N N . SER A 1 106 ? 7.133 -10.901 -5.185 1.00 89.94 106 SER A N 1
ATOM 858 C CA . SER A 1 106 ? 6.769 -11.905 -4.173 1.00 89.94 106 SER A CA 1
ATOM 859 C C . SER A 1 106 ? 6.287 -13.234 -4.765 1.00 89.94 106 SER A C 1
ATOM 861 O O . SER A 1 106 ? 6.443 -14.274 -4.132 1.00 89.94 106 SER A O 1
ATOM 863 N N . VAL A 1 107 ? 5.749 -13.227 -5.989 1.00 88.50 107 VAL A N 1
ATOM 864 C CA . VAL A 1 107 ? 5.353 -14.442 -6.726 1.00 88.50 107 VAL A CA 1
ATOM 865 C C . VAL A 1 107 ? 6.410 -14.918 -7.732 1.00 88.50 107 VAL A C 1
ATOM 867 O O . VAL A 1 107 ? 6.131 -15.798 -8.543 1.00 88.50 107 VAL A O 1
ATOM 870 N N . GLY A 1 108 ? 7.611 -14.327 -7.727 1.00 88.25 108 GLY A N 1
ATOM 871 C CA . GLY A 1 108 ? 8.687 -14.675 -8.664 1.00 88.25 108 GLY A CA 1
ATOM 872 C C . GLY A 1 108 ? 8.396 -14.300 -10.123 1.00 88.25 108 GLY A C 1
ATOM 873 O O . GLY A 1 108 ? 9.012 -14.829 -11.049 1.00 88.25 108 GLY A O 1
ATOM 874 N N . ALA A 1 109 ? 7.445 -13.397 -10.356 1.00 91.94 109 ALA A N 1
ATOM 875 C CA . ALA A 1 109 ? 7.111 -12.914 -11.682 1.00 91.94 109 ALA A CA 1
ATOM 876 C C . ALA A 1 109 ? 8.009 -11.746 -12.108 1.00 91.94 109 ALA A C 1
ATOM 878 O O . ALA A 1 109 ? 8.547 -10.992 -11.294 1.00 91.94 109 ALA A O 1
ATOM 879 N N . CYS A 1 110 ? 8.136 -11.540 -13.421 1.00 92.12 110 CYS A N 1
ATOM 880 C CA . CYS A 1 110 ? 8.895 -10.421 -13.957 1.00 92.12 110 CYS A CA 1
ATOM 881 C C . CYS A 1 110 ? 8.313 -9.092 -13.458 1.00 92.12 110 CYS A C 1
ATOM 883 O O . CYS A 1 110 ? 7.191 -8.732 -13.803 1.00 92.12 110 CYS A O 1
ATOM 885 N N . MET A 1 111 ? 9.082 -8.300 -12.708 1.00 90.12 111 MET A N 1
ATOM 886 C CA . MET A 1 111 ? 8.589 -7.018 -12.176 1.00 90.12 111 MET A CA 1
ATOM 887 C C . MET A 1 111 ? 8.196 -6.019 -13.281 1.00 90.12 111 MET A C 1
ATOM 889 O O . MET A 1 111 ? 7.404 -5.107 -13.042 1.00 90.12 111 MET A O 1
ATOM 893 N N . ARG A 1 112 ? 8.698 -6.204 -14.511 1.00 88.69 112 ARG A N 1
ATOM 894 C CA . ARG A 1 112 ? 8.374 -5.353 -15.661 1.00 88.69 112 ARG A CA 1
ATOM 895 C C . ARG A 1 112 ? 7.033 -5.718 -16.300 1.00 88.69 112 ARG A C 1
ATOM 897 O O . ARG A 1 112 ? 6.167 -4.855 -16.380 1.00 88.69 112 ARG A O 1
ATOM 904 N N . CYS A 1 113 ? 6.847 -6.967 -16.732 1.00 90.94 113 CYS A N 1
ATOM 905 C CA . CYS A 1 113 ? 5.630 -7.378 -17.448 1.00 90.94 113 CYS A CA 1
ATOM 906 C C . CYS A 1 113 ? 4.650 -8.234 -16.639 1.00 90.94 113 CYS A C 1
ATOM 908 O O . CYS A 1 113 ? 3.533 -8.463 -17.083 1.00 90.94 113 CYS A O 1
ATOM 910 N N . GLY A 1 114 ? 5.048 -8.723 -15.470 1.00 89.56 114 GLY A N 1
ATOM 911 C CA . GLY A 1 114 ? 4.254 -9.594 -14.608 1.00 89.56 114 GLY A CA 1
ATOM 912 C C . GLY A 1 114 ? 4.213 -11.065 -15.030 1.00 89.56 114 GLY A C 1
ATOM 913 O O . GLY A 1 114 ? 3.714 -11.885 -14.276 1.00 89.56 114 GLY A O 1
ATOM 914 N N . ARG A 1 115 ? 4.745 -11.445 -16.196 1.00 90.81 115 ARG A N 1
ATOM 915 C CA . ARG A 1 115 ? 4.765 -12.854 -16.629 1.00 90.81 115 ARG A CA 1
ATOM 916 C C . ARG A 1 115 ? 5.891 -13.620 -15.932 1.00 90.81 115 ARG A C 1
ATOM 918 O O . ARG A 1 115 ? 6.931 -13.045 -15.607 1.00 90.81 115 ARG A O 1
ATOM 925 N N . GLN A 1 116 ? 5.684 -14.914 -15.720 1.00 91.31 116 GLN A N 1
ATOM 926 C CA . GLN A 1 116 ? 6.672 -15.798 -15.100 1.00 91.31 116 GLN A CA 1
ATOM 927 C C . GLN A 1 116 ? 7.737 -16.270 -16.109 1.00 91.31 116 GLN A C 1
ATOM 929 O O . GLN A 1 116 ? 7.640 -16.013 -17.313 1.00 91.31 116 GLN A O 1
ATOM 934 N N . GLY A 1 117 ? 8.780 -16.935 -15.604 1.00 90.81 117 GLY A N 1
ATOM 935 C CA . GLY A 1 117 ? 9.801 -17.608 -16.417 1.00 90.81 117 GLY A CA 1
ATOM 936 C C . GLY A 1 117 ? 10.951 -16.728 -16.918 1.00 90.81 117 GLY A C 1
ATOM 937 O O . GLY A 1 117 ? 11.803 -17.217 -17.654 1.00 90.81 117 GLY A O 1
ATOM 938 N N . HIS A 1 118 ? 11.007 -15.443 -16.552 1.00 91.69 118 HIS A N 1
ATOM 939 C CA . HIS A 1 118 ? 12.126 -14.568 -16.914 1.00 91.69 118 HIS A CA 1
ATOM 940 C C . HIS A 1 118 ? 12.313 -13.396 -15.939 1.00 91.69 118 HIS A C 1
ATOM 942 O O . HIS A 1 118 ? 11.377 -12.952 -15.275 1.00 91.69 118 HIS A O 1
ATOM 948 N N . VAL A 1 119 ? 13.531 -12.852 -15.907 1.00 88.38 119 VAL A N 1
ATOM 949 C CA . VAL A 1 119 ? 13.897 -11.651 -15.134 1.00 88.38 119 VAL A CA 1
ATOM 950 C C . VAL A 1 119 ? 13.724 -10.369 -15.957 1.00 88.38 119 VAL A C 1
ATOM 952 O O . VAL A 1 119 ? 13.635 -10.422 -17.184 1.00 88.38 119 VAL A O 1
ATOM 955 N N . ILE A 1 120 ? 13.738 -9.194 -15.309 1.00 88.12 120 ILE A N 1
ATOM 956 C CA . ILE A 1 120 ? 13.560 -7.882 -15.973 1.00 88.12 120 ILE A CA 1
ATOM 957 C C . ILE A 1 120 ? 14.491 -7.715 -17.185 1.00 88.12 120 ILE A C 1
ATOM 959 O O . ILE A 1 120 ? 14.044 -7.256 -18.236 1.00 88.12 120 ILE A O 1
ATOM 963 N N . LEU A 1 121 ? 15.761 -8.113 -17.055 1.00 88.19 121 LEU A N 1
ATOM 964 C CA . LEU A 1 121 ? 16.769 -7.983 -18.116 1.00 88.19 121 LEU A CA 1
ATOM 965 C C . LEU A 1 121 ? 16.447 -8.831 -19.357 1.00 88.19 121 LEU A C 1
ATOM 967 O O . LEU A 1 121 ? 16.801 -8.455 -20.470 1.00 88.19 121 LEU A O 1
ATOM 971 N N . ALA A 1 122 ? 15.730 -9.941 -19.179 1.00 89.62 122 ALA A N 1
ATOM 972 C CA . ALA A 1 122 ? 15.284 -10.823 -20.254 1.00 89.62 122 ALA A CA 1
ATOM 973 C C . ALA A 1 122 ? 13.855 -10.497 -20.743 1.00 89.62 122 ALA A C 1
ATOM 975 O O . ALA A 1 122 ? 13.320 -11.184 -21.614 1.00 89.62 122 ALA A O 1
ATOM 976 N N . CYS A 1 123 ? 13.216 -9.448 -20.210 1.00 90.69 123 CYS A N 1
ATOM 977 C CA . CYS A 1 123 ? 11.844 -9.086 -20.556 1.00 90.69 123 CYS A CA 1
ATOM 978 C C . CYS A 1 123 ? 11.752 -8.446 -21.946 1.00 90.69 123 CYS A C 1
ATOM 980 O O . CYS A 1 123 ? 12.093 -7.276 -22.138 1.00 90.69 123 CYS A O 1
ATOM 982 N N . ARG A 1 124 ? 11.194 -9.199 -22.901 1.00 90.31 124 ARG A N 1
ATOM 983 C CA . ARG A 1 124 ? 10.908 -8.749 -24.278 1.00 90.31 124 ARG A CA 1
ATOM 984 C C . ARG A 1 124 ? 9.456 -8.311 -24.502 1.00 90.31 124 ARG A C 1
ATOM 986 O O . ARG A 1 124 ? 9.090 -7.955 -25.617 1.00 90.31 124 ARG A O 1
ATOM 993 N N . ALA A 1 125 ? 8.623 -8.350 -23.463 1.00 88.75 125 ALA A N 1
ATOM 994 C CA . ALA A 1 125 ? 7.215 -7.986 -23.564 1.00 88.75 125 ALA A CA 1
ATOM 995 C C . ALA A 1 125 ? 7.025 -6.479 -23.819 1.00 88.75 125 ALA A C 1
ATOM 997 O O . ALA A 1 125 ? 7.704 -5.647 -23.215 1.00 88.75 125 ALA A O 1
ATOM 998 N N . VAL A 1 126 ? 6.077 -6.153 -24.702 1.00 89.25 126 VAL A N 1
ATOM 999 C CA . VAL A 1 126 ? 5.624 -4.776 -24.978 1.00 89.25 126 VAL A CA 1
ATOM 1000 C C . VAL A 1 126 ? 4.502 -4.364 -24.024 1.00 89.25 126 VAL A C 1
ATOM 1002 O O . VAL A 1 126 ? 4.375 -3.193 -23.686 1.00 89.25 126 VAL A O 1
ATOM 1005 N N . THR A 1 127 ? 3.715 -5.333 -23.561 1.00 90.00 127 THR A N 1
ATOM 1006 C CA . THR A 1 127 ? 2.601 -5.143 -22.633 1.00 90.00 127 THR A CA 1
ATOM 1007 C C . THR A 1 127 ? 2.813 -5.932 -21.353 1.00 90.00 127 THR A C 1
ATOM 1009 O O . THR A 1 127 ? 3.534 -6.937 -21.340 1.00 90.00 127 THR A O 1
ATOM 1012 N N . ASP A 1 128 ? 2.180 -5.487 -20.275 1.00 87.19 128 ASP A N 1
ATOM 1013 C CA . ASP A 1 128 ? 2.117 -6.258 -19.041 1.00 87.19 128 ASP A CA 1
ATOM 1014 C C . ASP A 1 128 ? 1.028 -7.347 -19.089 1.00 87.19 128 ASP A C 1
ATOM 1016 O O . ASP A 1 128 ? 0.432 -7.619 -20.137 1.00 87.19 128 ASP A O 1
ATOM 1020 N N . LEU A 1 129 ? 0.817 -8.036 -17.964 1.00 83.88 129 LEU A N 1
ATOM 1021 C CA . LEU A 1 129 ? -0.239 -9.040 -17.794 1.00 83.88 129 LEU A CA 1
ATOM 1022 C C . LEU A 1 129 ? -1.657 -8.479 -17.978 1.00 83.88 129 LEU A C 1
ATOM 1024 O O . LEU A 1 129 ? -2.562 -9.248 -18.280 1.00 83.88 129 LEU A O 1
ATOM 1028 N N . TYR A 1 130 ? -1.843 -7.171 -17.804 1.00 79.81 130 TYR A N 1
ATOM 1029 C CA . TYR A 1 130 ? -3.138 -6.496 -17.867 1.00 79.81 130 TYR A CA 1
ATOM 1030 C C . TYR A 1 130 ? -3.349 -5.759 -19.200 1.00 79.81 130 TYR A C 1
ATOM 1032 O O . TYR A 1 130 ? -4.355 -5.083 -19.379 1.00 79.81 130 TYR A O 1
ATOM 1040 N N . GLY A 1 131 ? -2.410 -5.885 -20.146 1.00 79.31 131 GLY A N 1
ATOM 1041 C CA . GLY A 1 131 ? -2.479 -5.234 -21.457 1.00 79.31 131 GLY A CA 1
ATOM 1042 C C . GLY A 1 131 ? -1.941 -3.801 -21.490 1.00 79.31 131 GLY A C 1
ATOM 1043 O O . GLY A 1 131 ? -1.978 -3.165 -22.542 1.00 79.31 131 GLY A O 1
ATOM 1044 N N . THR A 1 132 ? -1.379 -3.296 -20.391 1.00 83.94 132 THR A N 1
ATOM 1045 C CA . THR A 1 132 ? -0.805 -1.946 -20.321 1.00 83.94 132 THR A CA 1
ATOM 1046 C C . THR A 1 132 ? 0.517 -1.897 -21.079 1.00 83.94 132 THR A C 1
ATOM 1048 O O . THR A 1 132 ? 1.391 -2.741 -20.863 1.00 83.94 132 THR A O 1
ATOM 1051 N N . VAL A 1 133 ? 0.696 -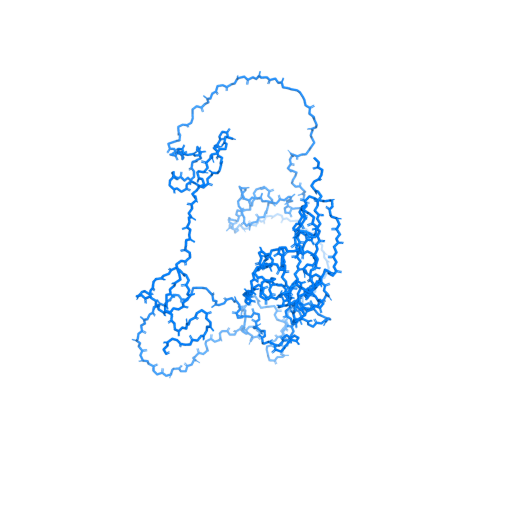0.903 -21.956 1.00 85.00 133 VAL A N 1
ATOM 1052 C CA . VAL A 1 133 ? 1.946 -0.712 -22.708 1.00 85.00 133 VAL A CA 1
ATOM 1053 C C . VAL A 1 133 ? 3.075 -0.322 -21.754 1.00 85.00 133 VAL A C 1
ATOM 1055 O O . VAL A 1 133 ? 2.972 0.647 -21.004 1.00 85.00 133 VAL A O 1
ATOM 1058 N N . ILE A 1 134 ? 4.172 -1.075 -21.799 1.00 83.38 134 ILE A N 1
ATOM 1059 C CA . ILE A 1 134 ? 5.356 -0.836 -20.979 1.00 83.38 134 ILE A CA 1
ATOM 1060 C C . ILE A 1 134 ? 6.371 -0.048 -21.817 1.00 83.38 134 ILE A C 1
ATOM 1062 O O . ILE A 1 134 ? 6.760 -0.525 -22.889 1.00 83.38 134 ILE A O 1
ATOM 1066 N N . PRO A 1 135 ? 6.867 1.109 -21.338 1.00 72.94 135 PRO A N 1
ATOM 1067 C CA . PRO A 1 135 ? 7.875 1.879 -22.058 1.00 72.94 135 PRO A CA 1
ATOM 1068 C C . PRO A 1 135 ? 9.145 1.054 -22.299 1.00 72.94 135 PRO A C 1
ATOM 1070 O O . PRO A 1 135 ? 9.495 0.130 -21.542 1.00 72.94 135 PRO A O 1
ATOM 1073 N N . ARG A 1 136 ? 9.836 1.354 -23.403 1.00 67.00 136 ARG A N 1
ATOM 1074 C CA . ARG A 1 136 ? 11.082 0.656 -23.741 1.00 67.00 136 ARG A CA 1
ATOM 1075 C C . ARG A 1 136 ? 12.203 1.112 -22.797 1.00 67.00 136 ARG A C 1
ATOM 1077 O O . ARG A 1 136 ? 12.205 2.266 -22.376 1.00 67.00 136 ARG A O 1
ATOM 1084 N N . PRO A 1 137 ? 13.202 0.256 -22.499 1.00 61.19 137 PRO A N 1
ATOM 1085 C CA . PRO A 1 137 ? 14.280 0.590 -21.559 1.00 61.19 137 PRO A CA 1
ATOM 1086 C C . PRO A 1 137 ? 15.082 1.847 -21.941 1.00 61.19 137 PRO A C 1
ATOM 1088 O O . PRO A 1 137 ? 15.744 2.437 -21.097 1.00 61.19 137 PRO A O 1
ATOM 1091 N N . SER A 1 138 ? 15.033 2.263 -23.210 1.00 56.25 138 SER A N 1
ATOM 1092 C CA . SER A 1 138 ? 15.723 3.447 -23.729 1.00 56.25 138 SER A CA 1
ATOM 1093 C C . SER A 1 138 ? 14.979 4.771 -23.513 1.00 56.25 138 SER A C 1
ATOM 1095 O O . SER A 1 138 ? 15.547 5.823 -23.791 1.00 56.25 138 SER A O 1
ATOM 1097 N N . GLU A 1 139 ? 13.719 4.754 -23.070 1.00 53.94 139 GLU A N 1
ATOM 1098 C CA . GLU A 1 139 ? 12.875 5.960 -23.001 1.00 53.94 139 GLU A CA 1
ATOM 1099 C C . GLU A 1 139 ? 12.876 6.628 -21.620 1.00 53.94 139 GLU A C 1
ATOM 1101 O O . GLU A 1 139 ? 12.585 7.814 -21.511 1.00 53.94 139 GLU A O 1
ATOM 1106 N N . THR A 1 140 ? 13.287 5.921 -20.567 1.00 50.22 140 THR A N 1
ATOM 1107 C CA . THR A 1 140 ? 13.294 6.440 -19.188 1.00 50.22 140 THR A CA 1
ATOM 1108 C C . THR A 1 140 ? 14.465 7.372 -18.858 1.00 50.22 140 THR A C 1
ATOM 1110 O O . THR A 1 140 ? 14.493 7.922 -17.767 1.00 50.22 140 THR A O 1
ATOM 1113 N N . ASN A 1 141 ? 15.409 7.596 -19.783 1.00 44.00 141 ASN A N 1
ATOM 1114 C CA . ASN A 1 141 ? 16.607 8.424 -19.553 1.00 44.00 141 ASN A CA 1
ATOM 1115 C C . ASN A 1 141 ? 16.666 9.713 -20.397 1.00 44.00 141 ASN A C 1
ATOM 1117 O O . ASN A 1 141 ? 17.740 10.274 -20.602 1.00 44.00 141 ASN A O 1
ATOM 1121 N N . ARG A 1 142 ? 15.528 10.201 -20.915 1.00 44.50 142 ARG A N 1
ATOM 1122 C CA . ARG A 1 142 ? 15.483 11.436 -21.730 1.00 44.50 142 ARG A CA 1
ATOM 1123 C C . ARG A 1 142 ? 14.503 12.497 -21.224 1.00 44.50 142 ARG A C 1
ATOM 1125 O O . ARG A 1 142 ? 14.056 13.339 -21.999 1.00 44.50 142 ARG A O 1
ATOM 1132 N N . SER A 1 143 ? 14.167 12.480 -19.939 1.00 47.88 143 SER A N 1
ATOM 1133 C CA . SER A 1 143 ? 13.209 13.437 -19.380 1.00 47.88 143 SER A CA 1
ATOM 1134 C C . SER A 1 143 ? 13.633 13.956 -18.015 1.00 47.88 143 SER A C 1
ATOM 1136 O O . SER A 1 143 ? 12.937 13.739 -17.039 1.00 47.88 143 SER A O 1
ATOM 1138 N N . THR A 1 144 ? 14.735 14.700 -17.979 1.00 44.47 144 THR A N 1
ATOM 1139 C CA . THR A 1 144 ? 14.903 15.873 -17.108 1.00 44.47 144 THR A CA 1
ATOM 1140 C C . THR A 1 144 ? 15.947 16.789 -17.752 1.00 44.47 144 THR A C 1
ATOM 1142 O O . THR A 1 144 ? 16.990 16.332 -18.206 1.00 44.47 144 THR A O 1
ATOM 1145 N N . HIS A 1 145 ? 15.628 18.081 -17.843 1.00 44.56 145 HIS A N 1
ATOM 1146 C CA . HIS A 1 145 ? 16.369 19.155 -18.529 1.00 44.56 145 HIS A CA 1
ATOM 1147 C C . HIS A 1 145 ? 16.203 19.241 -20.055 1.00 44.56 145 HIS A C 1
ATOM 1149 O O . HIS A 1 145 ? 17.150 19.118 -20.830 1.00 44.56 145 HIS A O 1
ATOM 1155 N N . LYS A 1 146 ? 14.996 19.605 -20.498 1.00 37.19 146 LYS A N 1
ATOM 1156 C CA . LYS A 1 146 ? 14.885 20.500 -21.655 1.00 37.19 146 LYS A CA 1
ATOM 1157 C C . LYS A 1 146 ? 14.005 21.684 -21.278 1.00 37.19 146 LYS A C 1
ATOM 1159 O O . LYS A 1 146 ? 12.811 21.696 -21.549 1.00 37.19 146 LYS A O 1
ATOM 1164 N N . SER A 1 147 ? 14.625 22.634 -20.584 1.00 39.03 147 SER A N 1
ATOM 1165 C CA . SER A 1 147 ? 14.126 23.994 -20.443 1.00 39.03 147 SER A CA 1
ATOM 1166 C C . SER A 1 147 ? 13.880 24.590 -21.827 1.00 39.03 147 SER A C 1
ATOM 1168 O O . SER A 1 147 ? 14.658 24.410 -22.770 1.00 39.03 147 SER A O 1
ATOM 1170 N N . GLU A 1 148 ? 12.745 25.261 -21.937 1.00 39.81 148 GLU A N 1
ATOM 1171 C CA . GLU A 1 148 ? 12.326 26.016 -23.099 1.00 39.81 148 GLU A CA 1
ATOM 1172 C C . GLU A 1 148 ? 13.327 27.135 -23.395 1.00 39.81 148 GLU A C 1
ATOM 1174 O O . GLU A 1 148 ? 13.579 28.002 -22.564 1.00 39.81 148 GLU A O 1
ATOM 1179 N N . VAL A 1 149 ? 13.835 27.166 -24.625 1.00 36.31 149 VAL A N 1
ATOM 1180 C CA . VAL A 1 149 ? 14.112 28.439 -25.286 1.00 36.31 149 VAL A CA 1
ATOM 1181 C C . VAL A 1 149 ? 13.362 28.410 -26.603 1.00 36.31 149 VAL A C 1
ATOM 1183 O O . VAL A 1 149 ? 13.705 27.697 -27.548 1.00 36.31 149 VAL A O 1
ATOM 1186 N N . ARG A 1 150 ? 12.275 29.175 -26.621 1.00 37.12 150 ARG A N 1
ATOM 1187 C CA . ARG A 1 150 ? 11.527 29.553 -27.811 1.00 37.12 150 ARG A CA 1
ATOM 1188 C C . ARG A 1 150 ? 12.456 30.358 -28.716 1.00 37.12 150 ARG A C 1
ATOM 1190 O O . ARG A 1 150 ? 12.961 31.403 -28.323 1.00 37.12 150 ARG A O 1
ATOM 1197 N N . SER A 1 151 ? 12.658 29.900 -29.944 1.00 33.84 151 SER A N 1
ATOM 1198 C CA . SER A 1 151 ? 13.115 30.758 -31.036 1.00 33.84 151 SER A CA 1
ATOM 1199 C C . SER A 1 151 ? 12.513 30.256 -32.337 1.00 33.84 151 SER A C 1
ATOM 1201 O O . SER A 1 151 ? 12.801 29.171 -32.835 1.00 33.84 151 SER A O 1
ATOM 1203 N N . THR A 1 152 ? 11.586 31.065 -32.823 1.00 40.66 152 THR A N 1
ATOM 1204 C CA . THR A 1 152 ? 10.910 30.994 -34.108 1.00 40.66 152 THR A CA 1
ATOM 1205 C C . THR A 1 152 ? 11.911 31.175 -35.242 1.00 40.66 152 THR A C 1
ATOM 1207 O O . THR A 1 152 ? 12.364 32.293 -35.454 1.00 40.66 152 THR A O 1
ATOM 1210 N N . VAL A 1 153 ? 12.205 30.123 -36.010 1.00 36.84 153 VAL A N 1
ATOM 1211 C CA . VAL A 1 153 ? 12.673 30.261 -37.399 1.00 36.84 153 VAL A CA 1
ATOM 1212 C C . VAL A 1 153 ? 12.147 29.082 -38.222 1.00 36.84 153 VAL A C 1
ATOM 1214 O O . VAL A 1 153 ? 12.570 27.939 -38.069 1.00 36.84 153 VAL A O 1
ATOM 1217 N N . THR A 1 154 ? 11.211 29.376 -39.118 1.00 40.97 154 THR A N 1
ATOM 1218 C CA . THR A 1 154 ? 10.805 28.536 -40.250 1.00 40.97 154 THR A CA 1
ATOM 1219 C C . THR A 1 154 ? 11.976 28.318 -41.205 1.00 40.97 154 THR A C 1
ATOM 1221 O O . THR A 1 154 ? 12.375 29.293 -41.833 1.00 40.97 154 THR A O 1
ATOM 1224 N N . GLN A 1 155 ? 12.462 27.080 -41.401 1.00 38.22 155 GLN A N 1
ATOM 1225 C CA . GLN A 1 155 ? 13.184 26.673 -42.624 1.00 38.22 155 GLN A CA 1
ATOM 1226 C C . GLN A 1 155 ? 12.955 25.186 -42.992 1.00 38.22 155 GLN A C 1
ATOM 1228 O O . GLN A 1 155 ? 12.846 24.314 -42.136 1.00 38.22 155 GLN A O 1
ATOM 1233 N N . LYS A 1 156 ? 12.859 24.968 -44.311 1.00 36.56 156 LYS A N 1
ATOM 1234 C CA . LYS A 1 156 ? 12.556 23.769 -45.127 1.00 36.56 156 LYS A CA 1
ATOM 1235 C C . LYS A 1 156 ? 13.326 22.470 -44.781 1.00 36.56 156 LYS A C 1
ATOM 1237 O O . LYS A 1 156 ? 14.396 22.539 -44.179 1.00 36.56 156 LYS A O 1
ATOM 1242 N N . PRO A 1 157 ? 12.852 21.284 -45.238 1.00 38.16 157 PRO A N 1
ATOM 1243 C CA . PRO A 1 157 ? 13.519 20.009 -44.975 1.00 38.16 157 PRO A CA 1
ATOM 1244 C C . PRO A 1 157 ? 14.875 19.941 -45.692 1.00 38.16 157 PRO A C 1
ATOM 1246 O O . PRO A 1 157 ? 14.948 20.038 -46.916 1.00 38.16 157 PRO A O 1
ATOM 1249 N N . ARG A 1 158 ? 15.957 19.753 -44.930 1.00 34.31 158 ARG A N 1
ATOM 1250 C CA . ARG A 1 158 ? 17.282 19.402 -45.460 1.00 34.31 158 ARG A CA 1
ATOM 1251 C C . ARG A 1 158 ? 17.565 17.924 -45.210 1.00 34.31 158 ARG A C 1
ATOM 1253 O O . ARG A 1 158 ? 17.427 17.435 -44.090 1.00 34.31 158 ARG A O 1
ATOM 1260 N N . ALA A 1 159 ? 17.968 17.237 -46.276 1.00 37.19 159 ALA A N 1
ATOM 1261 C CA . ALA A 1 159 ? 18.453 15.866 -46.268 1.00 37.19 159 ALA A CA 1
ATOM 1262 C C . ALA A 1 159 ? 19.582 15.680 -45.238 1.00 37.19 159 ALA A C 1
ATOM 1264 O O . ALA A 1 159 ? 20.496 16.500 -45.135 1.00 37.19 159 ALA A O 1
ATOM 1265 N N . ARG A 1 160 ? 19.510 14.593 -44.464 1.00 39.38 160 ARG A N 1
ATOM 1266 C CA . ARG A 1 160 ? 20.558 14.193 -43.521 1.00 39.38 160 ARG A CA 1
ATOM 1267 C C . ARG A 1 160 ? 21.738 13.595 -44.286 1.00 39.38 160 ARG A C 1
ATOM 1269 O O . ARG A 1 160 ? 21.668 12.450 -44.721 1.00 39.38 160 ARG A O 1
ATOM 1276 N N . THR A 1 161 ? 22.839 14.332 -44.377 1.00 39.31 161 THR A N 1
ATOM 1277 C CA . THR A 1 161 ? 24.149 13.773 -44.725 1.00 39.31 161 THR A CA 1
ATOM 1278 C C . THR A 1 161 ? 24.670 12.978 -43.527 1.00 39.31 161 THR A C 1
ATOM 1280 O O . THR A 1 161 ? 25.021 13.545 -42.492 1.00 39.31 161 THR A O 1
ATOM 1283 N N . VAL A 1 162 ? 24.675 11.652 -43.641 1.00 43.16 162 VAL A N 1
ATOM 1284 C CA . VAL A 1 162 ? 25.292 10.744 -42.669 1.00 43.16 162 VAL A CA 1
ATOM 1285 C C . VAL A 1 162 ? 26.800 10.788 -42.898 1.00 43.16 162 VAL A C 1
ATOM 1287 O O . VAL A 1 162 ? 27.292 10.222 -43.866 1.00 43.16 162 VAL A O 1
ATOM 1290 N N . ASN A 1 163 ? 27.552 11.455 -42.023 1.00 49.62 163 ASN A N 1
ATOM 1291 C CA . ASN A 1 163 ? 29.007 11.321 -42.021 1.00 49.62 163 ASN A CA 1
ATOM 1292 C C . ASN A 1 163 ? 29.382 10.081 -41.190 1.00 49.62 163 ASN A C 1
ATOM 1294 O O . ASN A 1 163 ? 29.769 10.187 -40.026 1.00 49.62 163 ASN A O 1
ATOM 1298 N N . SER A 1 164 ? 29.166 8.888 -41.752 1.00 54.34 164 SER A N 1
ATOM 1299 C CA . SER A 1 164 ? 29.556 7.619 -41.131 1.00 54.34 164 SER A CA 1
ATOM 1300 C C . SER A 1 164 ? 31.044 7.376 -41.363 1.00 54.34 164 SER A C 1
ATOM 1302 O O . SER A 1 164 ? 31.432 6.801 -42.379 1.00 54.34 164 SER A O 1
ATOM 1304 N N . LYS A 1 165 ? 31.900 7.770 -40.418 1.00 67.44 165 LYS A N 1
ATOM 1305 C CA . LYS A 1 165 ? 33.249 7.196 -40.366 1.00 67.44 165 LYS A CA 1
ATOM 1306 C C . LYS A 1 165 ? 33.121 5.735 -39.924 1.00 67.44 165 LYS A C 1
ATOM 1308 O O . LYS A 1 165 ? 32.989 5.438 -38.742 1.00 67.44 165 LYS A O 1
ATOM 1313 N N . THR A 1 166 ? 33.055 4.827 -40.891 1.00 78.94 166 THR A N 1
ATOM 1314 C CA . THR A 1 166 ? 33.193 3.383 -40.676 1.00 78.94 166 THR A CA 1
ATOM 1315 C C . THR A 1 166 ? 34.657 3.055 -40.400 1.00 78.94 166 THR A C 1
ATOM 1317 O O . THR A 1 166 ? 35.543 3.670 -40.991 1.00 78.94 166 THR A O 1
ATOM 1320 N N . CYS A 1 167 ? 34.926 2.085 -39.526 1.00 76.12 167 CYS A N 1
ATOM 1321 C CA . CYS A 1 167 ? 36.288 1.621 -39.266 1.00 76.12 167 CYS A CA 1
ATOM 1322 C C . CYS A 1 167 ? 36.939 1.128 -40.571 1.00 76.12 167 CYS A C 1
ATOM 1324 O O . CYS A 1 167 ? 36.386 0.243 -41.221 1.00 76.12 167 CYS A O 1
ATOM 1326 N N . ALA A 1 168 ? 38.111 1.654 -40.940 1.00 75.44 168 ALA A N 1
ATOM 1327 C CA . ALA A 1 168 ? 38.806 1.275 -42.175 1.00 75.44 168 ALA A CA 1
ATOM 1328 C C . ALA A 1 168 ? 39.229 -0.208 -42.200 1.00 75.44 168 ALA A C 1
ATOM 1330 O O . ALA A 1 168 ? 39.280 -0.820 -43.264 1.00 75.44 168 ALA A O 1
ATOM 1331 N N . ARG A 1 169 ? 39.458 -0.810 -41.022 1.00 78.12 169 ARG A N 1
ATOM 1332 C CA . ARG A 1 169 ? 39.891 -2.207 -40.888 1.00 78.12 169 ARG A CA 1
ATOM 1333 C C . ARG A 1 169 ? 38.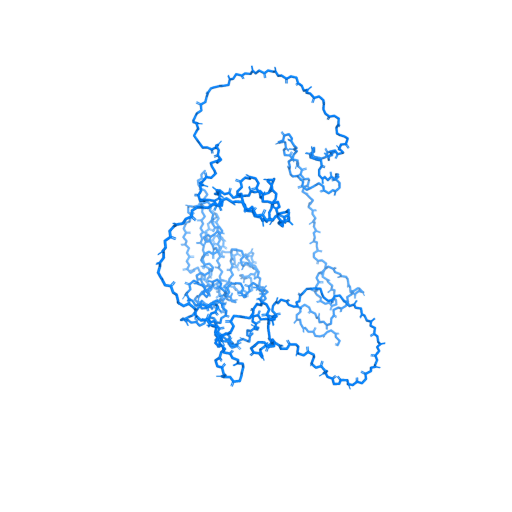752 -3.217 -41.034 1.00 78.12 169 ARG A C 1
ATOM 1335 O O . ARG A 1 169 ? 38.945 -4.249 -41.667 1.00 78.12 169 ARG A O 1
ATOM 1342 N N . CYS A 1 170 ? 37.572 -2.949 -40.469 1.00 84.06 170 CYS A N 1
ATOM 1343 C CA . CYS A 1 170 ? 36.460 -3.914 -40.472 1.00 84.06 170 CYS A CA 1
ATOM 1344 C C . CYS A 1 170 ? 35.168 -3.426 -41.142 1.00 84.06 170 CYS A C 1
ATOM 1346 O O . CYS A 1 170 ? 34.211 -4.192 -41.233 1.00 84.06 170 CYS A O 1
ATOM 1348 N N . GLY A 1 171 ? 35.097 -2.169 -41.576 1.00 74.38 171 GLY A N 1
ATOM 1349 C CA . GLY A 1 171 ? 33.942 -1.593 -42.268 1.00 74.38 171 GLY A CA 1
ATOM 1350 C C . GLY A 1 171 ? 32.694 -1.388 -41.399 1.00 74.38 171 GLY A C 1
ATOM 1351 O O . GLY A 1 171 ? 31.628 -1.099 -41.937 1.00 74.38 171 GLY A O 1
ATOM 1352 N N . ARG A 1 172 ? 32.786 -1.539 -40.068 1.00 82.44 172 ARG A N 1
ATOM 1353 C CA . ARG A 1 172 ? 31.662 -1.357 -39.126 1.00 82.44 172 ARG A CA 1
ATOM 1354 C C . ARG A 1 172 ? 31.703 0.018 -38.456 1.00 82.44 172 ARG A C 1
ATOM 1356 O O . ARG A 1 172 ? 32.774 0.572 -38.217 1.00 82.44 172 ARG A O 1
ATOM 1363 N N . SER A 1 173 ? 30.535 0.560 -38.112 1.00 75.31 173 SER A N 1
ATOM 1364 C CA . SER A 1 173 ? 30.383 1.855 -37.435 1.00 75.31 173 SER A CA 1
ATOM 1365 C C . SER A 1 173 ? 30.110 1.665 -35.938 1.00 75.31 173 SER A C 1
ATOM 1367 O O . SER A 1 173 ? 28.966 1.445 -35.552 1.00 75.31 173 SER A O 1
ATOM 1369 N N . SER A 1 174 ? 31.155 1.702 -35.102 1.00 70.06 174 SER A N 1
ATOM 1370 C CA . SER A 1 174 ? 31.036 1.814 -33.629 1.00 70.06 174 SER A CA 1
ATOM 1371 C C . SER A 1 174 ? 32.385 2.010 -32.906 1.00 70.06 174 SER A C 1
ATOM 1373 O O . SER A 1 174 ? 32.407 2.061 -31.677 1.00 70.06 174 SER A O 1
ATOM 1375 N N . HIS A 1 175 ? 33.512 2.047 -33.624 1.00 78.50 175 HIS A N 1
ATOM 1376 C CA . HIS A 1 175 ? 34.854 2.141 -33.044 1.00 78.50 175 HIS A CA 1
ATOM 1377 C C . HIS A 1 175 ? 35.853 2.734 -34.049 1.00 78.50 175 HIS A C 1
ATOM 1379 O O . HIS A 1 175 ? 35.601 2.722 -35.255 1.00 78.50 175 HIS A O 1
ATOM 1385 N N . ASP A 1 176 ? 36.995 3.190 -33.536 1.00 71.25 176 ASP A N 1
ATOM 1386 C CA . ASP A 1 176 ? 38.135 3.680 -34.315 1.00 71.25 176 ASP A CA 1
ATOM 1387 C C . ASP A 1 176 ? 39.145 2.558 -34.621 1.00 71.25 176 ASP A C 1
ATOM 1389 O O . ASP A 1 176 ? 39.191 1.536 -33.934 1.00 71.25 176 ASP A O 1
ATOM 1393 N N . GLU A 1 177 ? 39.987 2.753 -35.638 1.00 64.38 177 GLU A N 1
ATOM 1394 C CA . GLU A 1 177 ? 40.920 1.750 -36.188 1.00 64.38 177 GLU A CA 1
ATOM 1395 C C . GLU A 1 177 ? 41.846 1.106 -35.140 1.00 64.38 177 GLU A C 1
ATOM 1397 O O . GLU A 1 177 ? 42.021 -0.113 -35.134 1.00 64.38 177 GLU A O 1
ATOM 1402 N N . ASN A 1 178 ? 42.323 1.888 -34.167 1.00 64.88 178 ASN A N 1
ATOM 1403 C CA . ASN A 1 178 ? 43.203 1.410 -33.093 1.00 64.88 178 ASN A CA 1
ATOM 1404 C C . ASN A 1 178 ? 42.506 0.521 -32.046 1.00 64.88 178 ASN A C 1
ATOM 1406 O O . ASN A 1 178 ? 43.176 -0.040 -31.181 1.00 64.88 178 ASN A O 1
ATOM 1410 N N . ARG A 1 179 ? 41.172 0.402 -32.079 1.00 70.94 179 ARG A N 1
ATOM 1411 C CA . ARG A 1 179 ? 40.379 -0.432 -31.152 1.00 70.94 179 ARG A CA 1
ATOM 1412 C C . ARG A 1 179 ? 39.539 -1.476 -31.897 1.00 70.94 179 ARG A C 1
ATOM 1414 O O . ARG A 1 179 ? 38.531 -1.952 -31.378 1.00 70.94 179 ARG A O 1
ATOM 1421 N N . CYS A 1 180 ? 39.930 -1.809 -33.128 1.00 75.31 180 CYS A N 1
ATOM 1422 C CA . CYS A 1 180 ? 39.268 -2.815 -33.950 1.00 75.31 180 CYS A CA 1
ATOM 1423 C C . CYS A 1 180 ? 39.763 -4.227 -33.606 1.00 75.31 180 CYS A C 1
ATOM 1425 O O . CYS A 1 180 ? 40.823 -4.647 -34.061 1.00 75.31 180 CYS A O 1
ATOM 1427 N N . TYR A 1 181 ? 38.952 -4.980 -32.862 1.00 78.81 181 TYR A N 1
ATOM 1428 C CA . TYR A 1 181 ? 39.205 -6.387 -32.508 1.00 78.81 181 TYR A CA 1
ATOM 1429 C C . TYR A 1 181 ? 38.547 -7.391 -33.475 1.00 78.81 181 TYR A C 1
ATOM 1431 O O . TYR A 1 181 ? 38.453 -8.577 -33.173 1.00 78.81 181 TYR A O 1
ATOM 1439 N N . ALA A 1 182 ? 38.022 -6.931 -34.615 1.00 77.38 182 ALA A N 1
ATOM 1440 C CA . ALA A 1 182 ? 37.320 -7.797 -35.556 1.00 77.38 182 ALA A CA 1
ATOM 1441 C C . ALA A 1 182 ? 38.300 -8.672 -36.356 1.00 77.38 182 ALA A C 1
ATOM 1443 O O . ALA A 1 182 ? 39.211 -8.158 -37.001 1.00 77.38 182 ALA A O 1
ATOM 1444 N N . THR A 1 183 ? 38.050 -9.980 -36.363 1.00 75.62 183 THR A N 1
ATOM 1445 C CA . THR A 1 183 ? 38.762 -10.988 -37.174 1.00 75.62 183 THR A CA 1
ATOM 1446 C C . THR A 1 183 ? 38.172 -11.138 -38.578 1.00 75.62 183 THR A C 1
ATOM 1448 O O . THR A 1 183 ? 38.689 -11.872 -39.413 1.00 75.62 183 THR A O 1
ATOM 1451 N N . THR A 1 184 ? 37.069 -10.439 -38.856 1.00 75.00 184 THR A N 1
ATOM 1452 C CA . THR A 1 184 ? 36.358 -10.463 -40.135 1.00 75.00 184 THR A CA 1
ATOM 1453 C C . THR A 1 184 ? 35.886 -9.065 -40.517 1.00 75.00 184 THR A C 1
ATOM 1455 O O . THR A 1 184 ? 35.423 -8.274 -39.688 1.00 75.00 184 THR A O 1
ATOM 1458 N N . HIS A 1 185 ? 35.990 -8.753 -41.803 1.00 83.12 185 HIS A N 1
ATOM 1459 C CA . HIS A 1 185 ? 35.457 -7.525 -42.378 1.00 83.12 185 HIS A CA 1
ATOM 1460 C C . HIS A 1 185 ? 33.924 -7.598 -42.499 1.00 83.12 185 HIS A C 1
ATOM 1462 O O . HIS A 1 185 ? 33.348 -8.682 -42.589 1.00 83.12 185 HIS A O 1
ATOM 1468 N N . SER A 1 186 ? 33.237 -6.455 -42.572 1.00 80.94 186 SER A N 1
ATOM 1469 C CA . SER A 1 186 ? 31.781 -6.372 -42.790 1.00 80.94 186 SER A CA 1
ATOM 1470 C C . SER A 1 186 ? 31.308 -7.033 -44.092 1.00 80.94 186 SER A C 1
ATOM 1472 O O . SER A 1 186 ? 30.135 -7.366 -44.212 1.00 80.94 186 SER A O 1
ATOM 1474 N N . SER A 1 187 ? 32.223 -7.269 -45.035 1.00 70.38 187 SER A N 1
ATOM 1475 C CA . SER A 1 187 ? 31.979 -7.991 -46.290 1.00 70.38 187 SER A CA 1
ATOM 1476 C C . SER A 1 187 ? 32.249 -9.503 -46.211 1.00 70.38 187 SER A C 1
ATOM 1478 O O . SER A 1 187 ? 32.269 -10.156 -47.246 1.00 70.38 187 SER A O 1
ATOM 1480 N N . GLY A 1 188 ? 32.532 -10.056 -45.026 1.00 68.00 188 GLY A N 1
ATOM 1481 C CA . GLY A 1 188 ? 32.710 -11.501 -44.821 1.00 68.00 188 GLY A CA 1
ATOM 1482 C C . GLY A 1 188 ? 34.112 -12.062 -45.093 1.00 68.00 188 GLY A C 1
ATOM 1483 O O . GLY A 1 188 ? 34.313 -13.256 -44.910 1.00 68.00 188 GLY A O 1
ATOM 1484 N N . ARG A 1 189 ? 35.096 -11.233 -45.477 1.00 76.12 189 ARG A N 1
ATOM 1485 C CA . ARG A 1 189 ? 36.501 -11.676 -45.604 1.00 76.12 189 ARG A CA 1
ATOM 1486 C C . ARG A 1 189 ? 37.178 -11.781 -44.234 1.00 76.12 189 ARG A C 1
ATOM 1488 O O . ARG A 1 189 ? 36.986 -10.897 -43.393 1.00 76.12 189 ARG A O 1
ATOM 1495 N N . VAL A 1 190 ? 37.968 -12.830 -44.027 1.00 71.44 190 VAL A N 1
ATOM 1496 C CA . VAL A 1 190 ? 38.810 -13.010 -42.834 1.00 71.44 190 VAL A CA 1
ATOM 1497 C C . VAL A 1 190 ? 39.965 -12.007 -42.885 1.00 71.44 190 VAL A C 1
ATOM 1499 O O . VAL A 1 190 ? 40.519 -11.746 -43.950 1.00 71.44 190 VAL A O 1
ATOM 1502 N N . LEU A 1 191 ? 40.261 -11.375 -41.751 1.00 68.06 191 LEU A N 1
ATOM 1503 C CA . LEU A 1 191 ? 41.377 -10.448 -41.588 1.00 68.06 191 LEU A CA 1
ATOM 1504 C C . LEU A 1 191 ? 42.496 -11.217 -40.878 1.00 68.06 191 LEU A C 1
ATOM 1506 O O . LEU A 1 191 ? 42.447 -11.361 -39.658 1.00 68.06 191 LEU A O 1
ATOM 1510 N N . GLU A 1 192 ? 43.447 -11.754 -41.642 1.00 60.75 192 GLU A N 1
ATOM 1511 C CA . GLU A 1 192 ? 44.582 -12.518 -41.111 1.00 60.75 192 GLU A CA 1
ATOM 1512 C C . GLU A 1 192 ? 45.454 -11.635 -40.203 1.00 60.75 192 GLU A C 1
ATOM 1514 O O . GLU A 1 192 ? 45.843 -10.522 -40.563 1.00 60.75 192 GLU A O 1
ATOM 1519 N N . SER A 1 193 ? 45.725 -12.118 -38.992 1.00 52.94 193 SER A N 1
ATOM 1520 C CA . SER A 1 193 ? 46.775 -11.604 -38.117 1.00 52.94 193 SER A CA 1
ATOM 1521 C C . SER A 1 193 ? 47.913 -12.608 -38.170 1.00 52.94 193 SER A C 1
ATOM 1523 O O . SER A 1 193 ? 47.734 -13.718 -37.680 1.00 52.94 193 SER A O 1
ATOM 1525 N N . GLU A 1 194 ? 49.028 -12.240 -38.797 1.00 44.34 194 GLU A N 1
ATOM 1526 C CA . GLU A 1 194 ? 50.185 -13.119 -38.972 1.00 44.34 194 GLU A CA 1
ATOM 1527 C C . GLU A 1 194 ? 50.645 -13.698 -37.626 1.00 44.34 194 GLU A C 1
ATOM 1529 O O . GLU A 1 194 ? 51.080 -12.989 -36.715 1.00 44.34 194 GLU A O 1
ATOM 1534 N N . GLU A 1 195 ? 50.493 -15.012 -37.524 1.00 45.38 195 GLU A N 1
ATOM 1535 C CA . GLU A 1 195 ? 51.059 -15.885 -36.512 1.00 45.38 195 GLU A CA 1
ATOM 1536 C C . GLU A 1 195 ? 52.530 -16.101 -36.884 1.00 45.38 195 GLU A C 1
ATOM 1538 O O . GLU A 1 195 ? 52.835 -16.435 -38.027 1.00 45.38 195 GLU A O 1
ATOM 1543 N N . ASN A 1 196 ? 53.457 -15.893 -35.948 1.00 35.44 196 ASN A N 1
ATOM 1544 C CA . ASN A 1 196 ? 54.863 -16.225 -36.163 1.00 35.44 196 ASN A CA 1
ATOM 1545 C C . ASN A 1 196 ? 55.296 -17.221 -35.084 1.00 35.44 196 ASN A C 1
ATOM 1547 O O . ASN A 1 196 ? 55.498 -16.846 -33.927 1.00 35.44 196 ASN A O 1
ATOM 1551 N N . GLU A 1 197 ? 55.390 -18.492 -35.468 1.00 43.09 197 GLU A N 1
ATOM 1552 C CA . GLU A 1 197 ? 55.990 -19.561 -34.671 1.00 43.09 197 GLU A CA 1
ATOM 1553 C C . GLU A 1 197 ? 57.516 -19.585 -34.855 1.00 43.09 197 GLU A C 1
ATOM 1555 O O . GLU A 1 197 ? 57.986 -19.607 -35.991 1.00 43.09 197 GLU A O 1
ATOM 1560 N N . MET A 1 198 ? 58.290 -19.661 -33.759 1.00 34.41 198 MET A N 1
ATOM 1561 C CA . MET A 1 198 ? 59.591 -20.362 -33.728 1.00 34.41 198 MET A CA 1
ATOM 1562 C C . MET A 1 198 ? 60.100 -20.585 -32.281 1.00 34.41 198 MET A C 1
ATOM 1564 O O . MET A 1 198 ? 60.273 -19.627 -31.527 1.00 34.41 198 MET A O 1
ATOM 1568 N N . GLU A 1 199 ? 60.386 -21.839 -31.903 1.00 39.84 199 GLU A N 1
ATOM 1569 C CA . GLU A 1 199 ? 61.164 -22.248 -30.702 1.00 39.84 199 GLU A CA 1
ATOM 1570 C C . GLU A 1 199 ? 62.678 -22.484 -31.040 1.00 39.84 199 GLU A C 1
ATOM 1572 O O . GLU A 1 199 ? 63.021 -22.429 -32.220 1.00 39.84 199 GLU A O 1
ATOM 1577 N N . PRO A 1 200 ? 63.602 -22.898 -30.123 1.00 45.81 200 PRO A N 1
ATOM 1578 C CA . PRO A 1 200 ? 64.141 -22.221 -28.924 1.00 45.81 200 PRO A CA 1
ATOM 1579 C C . PRO A 1 200 ? 65.713 -22.106 -28.854 1.00 45.81 200 PRO A C 1
ATOM 1581 O O . PRO A 1 200 ? 66.427 -22.955 -29.369 1.00 45.81 200 PRO A O 1
ATOM 1584 N N . MET A 1 201 ? 66.225 -21.092 -28.111 1.00 37.00 201 MET A N 1
ATOM 1585 C CA . MET A 1 201 ? 67.520 -20.916 -27.353 1.00 37.00 201 MET A CA 1
ATOM 1586 C C . MET A 1 201 ? 68.929 -21.200 -27.980 1.00 37.00 201 MET A C 1
ATOM 1588 O O . MET A 1 201 ? 69.123 -22.240 -28.592 1.00 37.00 201 MET A O 1
ATOM 1592 N N . PRO A 1 202 ? 69.991 -20.367 -27.730 1.00 41.28 202 PRO A N 1
ATOM 1593 C CA . PRO A 1 202 ? 70.624 -20.256 -26.398 1.00 41.28 202 PRO A CA 1
ATOM 1594 C C . PRO A 1 202 ? 71.195 -18.874 -25.981 1.00 41.28 202 PRO A C 1
ATOM 1596 O O . PRO A 1 202 ? 71.279 -17.908 -26.733 1.00 41.28 202 PRO A O 1
ATOM 1599 N N . ARG A 1 203 ? 71.581 -18.806 -24.699 1.00 44.16 203 ARG A N 1
ATOM 1600 C CA . ARG A 1 203 ? 72.014 -17.626 -23.931 1.00 44.16 203 ARG A CA 1
ATOM 1601 C C . ARG A 1 203 ? 73.341 -17.023 -24.411 1.00 44.16 203 ARG A C 1
ATOM 1603 O O . ARG A 1 203 ? 74.338 -17.732 -24.506 1.00 44.16 203 ARG A O 1
ATOM 1610 N N . ARG A 1 204 ? 73.404 -15.689 -24.477 1.00 32.06 204 ARG A N 1
ATOM 1611 C CA . ARG A 1 204 ? 74.617 -14.907 -24.179 1.00 32.06 204 ARG A CA 1
ATOM 1612 C C . ARG A 1 204 ? 74.241 -13.524 -23.638 1.00 32.06 204 ARG A C 1
ATOM 1614 O O . ARG A 1 204 ? 73.437 -12.811 -24.226 1.00 32.06 204 ARG A O 1
ATOM 1621 N N . ALA A 1 205 ? 74.790 -13.189 -22.475 1.00 40.78 205 ALA A N 1
ATOM 1622 C CA . ALA A 1 205 ? 74.657 -11.889 -21.825 1.00 40.78 205 ALA A CA 1
ATOM 1623 C C . ALA A 1 205 ? 75.473 -10.826 -22.576 1.00 40.78 205 ALA A C 1
ATOM 1625 O O . ALA A 1 205 ? 76.555 -11.174 -23.024 1.00 40.78 205 ALA A O 1
ATOM 1626 N N . VAL A 1 206 ? 74.987 -9.575 -22.658 1.00 34.47 206 VAL A N 1
ATOM 1627 C CA . VAL A 1 206 ? 75.705 -8.317 -22.325 1.00 34.47 206 VAL A CA 1
ATOM 1628 C C . VAL A 1 206 ? 74.720 -7.120 -22.380 1.00 34.47 206 VAL A C 1
ATOM 1630 O O . VAL A 1 206 ? 74.137 -6.808 -23.407 1.00 34.47 206 VAL A O 1
ATOM 1633 N N . ALA A 1 207 ? 74.550 -6.499 -21.210 1.00 37.50 207 ALA A N 1
ATOM 1634 C CA . ALA A 1 207 ? 74.386 -5.085 -20.831 1.00 37.50 207 ALA A CA 1
ATOM 1635 C C . ALA A 1 207 ? 73.914 -3.950 -21.803 1.00 37.50 207 ALA A C 1
ATOM 1637 O O . ALA A 1 207 ? 74.529 -3.698 -22.832 1.00 37.50 207 ALA A O 1
ATOM 1638 N N . GLN A 1 208 ? 73.000 -3.114 -21.247 1.00 37.81 208 GLN A N 1
ATOM 1639 C CA . GLN A 1 208 ? 72.714 -1.662 -21.466 1.00 37.81 208 GLN A CA 1
ATOM 1640 C C . GLN A 1 208 ? 71.899 -1.250 -22.719 1.00 37.81 208 GLN A C 1
ATOM 1642 O O . GLN A 1 208 ? 72.241 -1.640 -23.821 1.00 37.81 208 GLN A O 1
ATOM 1647 N N . LYS A 1 209 ? 70.842 -0.408 -22.704 1.00 36.03 209 LYS A N 1
ATOM 1648 C CA . LYS A 1 209 ? 70.174 0.535 -21.759 1.00 36.03 209 LYS A CA 1
ATOM 1649 C C . LYS A 1 209 ? 68.733 0.802 -22.287 1.00 36.03 209 LYS A C 1
ATOM 1651 O O . LYS A 1 209 ? 68.608 0.973 -23.501 1.00 36.03 209 LYS A O 1
ATOM 1656 N N . PRO A 1 210 ? 67.663 0.955 -21.473 1.00 38.69 210 PRO A N 1
ATOM 1657 C CA . PRO A 1 210 ? 66.362 1.388 -21.992 1.00 38.69 210 PRO A CA 1
ATOM 1658 C C . PRO A 1 210 ? 66.240 2.922 -22.039 1.00 38.69 210 PRO A C 1
ATOM 1660 O O . PRO A 1 210 ? 66.615 3.631 -21.103 1.00 38.69 210 PRO A O 1
ATOM 1663 N N . ARG A 1 211 ? 65.689 3.439 -23.144 1.00 38.31 211 ARG A N 1
ATOM 1664 C CA . ARG A 1 211 ? 65.302 4.848 -23.310 1.00 38.31 211 ARG A CA 1
ATOM 1665 C C . ARG A 1 211 ? 63.954 5.103 -22.630 1.00 38.31 211 ARG A C 1
ATOM 1667 O O . ARG A 1 211 ? 62.958 4.463 -22.951 1.00 38.31 211 ARG A O 1
ATOM 1674 N N . ALA A 1 212 ? 63.944 6.066 -21.714 1.00 36.69 212 ALA A N 1
ATOM 1675 C CA . ALA A 1 212 ? 62.778 6.516 -20.968 1.00 36.69 212 ALA A CA 1
ATOM 1676 C C . ALA A 1 212 ? 61.733 7.205 -21.866 1.00 36.69 212 ALA A C 1
ATOM 1678 O O . ALA A 1 212 ? 62.052 8.143 -22.598 1.00 36.69 212 ALA A O 1
ATOM 1679 N N . ARG A 1 213 ? 60.464 6.804 -21.737 1.00 43.00 213 ARG A N 1
ATOM 1680 C CA . ARG A 1 213 ? 59.304 7.652 -22.046 1.00 43.00 213 ARG A CA 1
ATOM 1681 C C . ARG A 1 213 ? 58.625 7.997 -20.722 1.00 43.00 213 ARG A C 1
ATOM 1683 O O . ARG A 1 213 ? 58.114 7.109 -20.048 1.00 43.00 213 ARG A O 1
ATOM 1690 N N . LYS A 1 214 ? 58.669 9.276 -20.336 1.00 43.59 214 LYS A N 1
ATOM 1691 C CA . LYS A 1 214 ? 57.969 9.810 -19.161 1.00 43.59 214 LYS A CA 1
ATOM 1692 C C . LYS A 1 214 ? 56.463 9.797 -19.419 1.00 43.59 214 LYS A C 1
ATOM 1694 O O . LYS A 1 214 ? 55.987 10.493 -20.311 1.00 43.59 214 LYS A O 1
ATOM 1699 N N . VAL A 1 215 ? 55.739 9.022 -18.622 1.00 42.84 215 VAL A N 1
ATOM 1700 C CA . VAL A 1 215 ? 54.309 9.199 -18.376 1.00 42.84 215 VAL A CA 1
ATOM 1701 C C . VAL A 1 215 ? 54.191 9.305 -16.864 1.00 42.84 215 VAL A C 1
ATOM 1703 O O . VAL A 1 215 ? 54.304 8.301 -16.166 1.00 42.84 215 VAL A O 1
ATOM 1706 N N . ASP A 1 216 ? 54.036 10.524 -16.357 1.00 53.00 216 ASP A N 1
ATOM 1707 C CA . ASP A 1 216 ? 53.802 10.785 -14.937 1.00 53.00 216 ASP A CA 1
ATOM 1708 C C . ASP A 1 216 ? 52.374 10.338 -14.577 1.00 53.00 216 ASP A C 1
ATOM 1710 O O . ASP A 1 216 ? 51.450 11.136 -14.437 1.00 53.00 216 ASP A O 1
ATOM 1714 N N . SER A 1 217 ? 52.164 9.023 -14.492 1.00 56.34 217 SER A N 1
ATOM 1715 C CA . SER A 1 217 ? 50.939 8.435 -13.959 1.00 56.34 217 SER A CA 1
ATOM 1716 C C . SER A 1 217 ? 51.082 8.379 -12.442 1.00 56.34 217 SER A C 1
ATOM 1718 O O . SER A 1 217 ? 51.758 7.504 -11.906 1.00 56.34 217 SER A O 1
ATOM 1720 N N . LYS A 1 218 ? 50.489 9.347 -11.737 1.00 68.00 218 LYS A N 1
ATOM 1721 C CA . LYS A 1 218 ? 50.383 9.299 -10.274 1.00 68.00 218 LYS A CA 1
ATOM 1722 C C . LYS A 1 218 ? 49.509 8.103 -9.886 1.00 68.00 218 LYS A C 1
ATOM 1724 O O . LYS A 1 218 ? 48.285 8.156 -9.969 1.00 68.00 218 LYS A O 1
ATOM 1729 N N . THR A 1 219 ? 50.143 7.000 -9.509 1.00 80.50 219 THR A N 1
ATOM 1730 C CA . THR A 1 219 ? 49.494 5.867 -8.845 1.00 80.50 219 THR A CA 1
ATOM 1731 C C . THR A 1 219 ? 49.260 6.209 -7.378 1.00 80.50 219 THR A C 1
ATOM 1733 O O . THR A 1 219 ? 50.113 6.835 -6.749 1.00 80.50 219 THR A O 1
ATOM 1736 N N . CYS A 1 220 ? 48.133 5.778 -6.814 1.00 78.31 220 CYS A N 1
ATOM 1737 C CA . CYS A 1 220 ? 47.857 5.940 -5.390 1.00 78.31 220 CYS A CA 1
ATOM 1738 C C . CYS A 1 220 ? 48.946 5.247 -4.554 1.00 78.31 220 CYS A C 1
ATOM 1740 O O . CYS A 1 220 ? 49.155 4.045 -4.711 1.00 78.31 220 CYS A O 1
ATOM 1742 N N . ALA A 1 221 ? 49.604 5.971 -3.644 1.00 77.19 221 ALA A N 1
ATOM 1743 C CA . ALA A 1 221 ? 50.678 5.426 -2.808 1.00 77.19 221 ALA A CA 1
ATOM 1744 C C . ALA A 1 221 ? 50.201 4.318 -1.849 1.00 77.19 221 ALA A C 1
ATOM 1746 O O . ALA A 1 221 ? 50.984 3.450 -1.475 1.00 77.19 221 ALA A O 1
ATOM 1747 N N . ARG A 1 222 ? 48.906 4.309 -1.499 1.00 79.50 222 ARG A N 1
ATOM 1748 C CA . ARG A 1 222 ? 48.311 3.327 -0.583 1.00 79.50 222 ARG A CA 1
ATOM 1749 C C . ARG A 1 222 ? 47.943 2.008 -1.264 1.00 79.50 222 ARG A C 1
ATOM 1751 O O . ARG A 1 222 ? 48.164 0.951 -0.689 1.00 79.50 222 ARG A O 1
ATOM 1758 N N . CYS A 1 223 ? 47.388 2.041 -2.480 1.00 84.69 223 CYS A N 1
ATOM 1759 C CA . CYS A 1 223 ? 46.904 0.828 -3.160 1.00 84.69 223 CYS A CA 1
ATOM 1760 C C . CYS A 1 223 ? 47.579 0.514 -4.506 1.00 84.69 223 CYS A C 1
ATOM 1762 O O . CYS A 1 223 ? 47.302 -0.527 -5.103 1.00 84.69 223 CYS A O 1
ATOM 1764 N N . GLY A 1 224 ? 48.441 1.391 -5.014 1.00 76.50 224 GLY A N 1
ATOM 1765 C CA . GLY A 1 224 ? 49.169 1.219 -6.274 1.00 76.50 224 GLY A CA 1
ATOM 1766 C C . GLY A 1 224 ? 48.315 1.338 -7.543 1.00 76.50 224 GLY A C 1
ATOM 1767 O O . GLY A 1 224 ? 48.808 1.063 -8.633 1.00 76.50 224 GLY A O 1
ATOM 1768 N N . ARG A 1 225 ? 47.037 1.740 -7.441 1.00 83.69 225 ARG A N 1
ATOM 1769 C CA . ARG A 1 225 ? 46.118 1.889 -8.590 1.00 83.69 225 ARG A CA 1
ATOM 1770 C C . ARG A 1 225 ? 46.059 3.341 -9.077 1.00 83.69 225 ARG A C 1
ATOM 1772 O O . ARG A 1 225 ? 46.124 4.271 -8.277 1.00 83.69 225 ARG A O 1
ATOM 1779 N N . SER A 1 226 ? 45.902 3.547 -10.384 1.00 76.38 226 SER A N 1
ATOM 1780 C CA . SER A 1 226 ? 45.898 4.869 -11.033 1.00 76.38 226 SER A CA 1
ATOM 1781 C C . SER A 1 226 ? 44.481 5.343 -11.383 1.00 76.38 226 SER A C 1
ATOM 1783 O O . SER A 1 226 ? 44.041 5.236 -12.521 1.00 76.38 226 SER A O 1
ATOM 1785 N N . THR A 1 227 ? 43.745 5.854 -10.392 1.00 73.50 227 THR A N 1
ATOM 1786 C CA . THR A 1 227 ? 42.421 6.503 -10.587 1.00 73.50 227 THR A CA 1
ATOM 1787 C C . THR A 1 227 ? 42.034 7.494 -9.479 1.00 73.50 227 THR A C 1
ATOM 1789 O O . THR A 1 227 ? 40.989 8.133 -9.576 1.00 73.50 227 THR A O 1
ATOM 1792 N N . HIS A 1 228 ? 42.836 7.624 -8.419 1.00 80.31 228 HIS A N 1
ATOM 1793 C CA . HIS A 1 228 ? 42.535 8.453 -7.250 1.00 80.31 228 HIS A CA 1
ATOM 1794 C C . HIS A 1 228 ? 43.817 8.810 -6.481 1.00 80.31 228 HIS A C 1
ATOM 1796 O O . HIS A 1 228 ? 44.842 8.145 -6.635 1.00 80.31 228 HIS A O 1
ATOM 1802 N N . ASP A 1 229 ? 43.726 9.827 -5.624 1.00 74.31 229 ASP A N 1
ATOM 1803 C CA . ASP A 1 229 ? 44.780 10.229 -4.688 1.00 74.31 229 ASP A CA 1
ATOM 1804 C C . ASP A 1 229 ? 44.613 9.541 -3.318 1.00 74.31 229 ASP A C 1
ATOM 1806 O O . ASP A 1 229 ? 43.544 9.031 -2.980 1.00 74.31 229 ASP A O 1
ATOM 1810 N N . GLU A 1 230 ? 45.668 9.544 -2.502 1.00 69.44 230 GLU A N 1
ATOM 1811 C CA . GLU A 1 230 ? 45.748 8.829 -1.215 1.00 69.44 230 GLU A CA 1
ATOM 1812 C C . GLU A 1 230 ? 44.624 9.180 -0.223 1.00 69.44 230 GLU A C 1
ATOM 1814 O O . GLU A 1 230 ? 44.107 8.300 0.463 1.00 69.44 230 GLU A O 1
ATOM 1819 N N . SER A 1 231 ? 44.162 10.434 -0.220 1.00 69.50 231 SER A N 1
ATOM 1820 C CA . SER A 1 231 ? 43.082 10.917 0.655 1.00 69.50 231 SER A CA 1
ATOM 1821 C C . SER A 1 231 ? 41.692 10.366 0.314 1.00 69.50 231 SER A C 1
ATOM 1823 O O . SER A 1 231 ? 40.767 10.510 1.110 1.00 69.50 231 SER A O 1
ATOM 1825 N N . ARG A 1 232 ? 41.525 9.737 -0.857 1.00 73.81 232 ARG A N 1
ATOM 1826 C CA . ARG A 1 232 ? 40.267 9.122 -1.320 1.00 73.81 232 ARG A CA 1
ATOM 1827 C C . ARG A 1 232 ? 40.434 7.634 -1.647 1.00 73.81 232 ARG A C 1
ATOM 1829 O O . ARG A 1 232 ? 39.670 7.076 -2.433 1.00 73.81 232 ARG A O 1
ATOM 1836 N N . CYS A 1 233 ? 41.451 6.990 -1.075 1.00 77.25 233 CYS A N 1
ATOM 1837 C CA . CYS A 1 233 ? 41.711 5.567 -1.264 1.00 77.25 233 CYS A CA 1
ATOM 1838 C C . CYS A 1 233 ? 40.871 4.716 -0.302 1.00 77.25 233 CYS A C 1
ATOM 1840 O O . CYS A 1 233 ? 41.229 4.552 0.861 1.00 77.25 233 CYS A O 1
ATOM 1842 N N . TYR A 1 234 ? 39.798 4.116 -0.819 1.00 79.25 234 TYR A N 1
ATOM 1843 C CA . TYR A 1 234 ? 38.933 3.173 -0.090 1.00 79.25 234 TYR A CA 1
ATOM 1844 C C . TYR A 1 234 ? 39.333 1.698 -0.285 1.00 79.25 234 TYR A C 1
ATOM 1846 O O . TYR A 1 234 ? 38.575 0.792 0.053 1.00 79.25 234 TYR A O 1
ATOM 1854 N N . ALA A 1 235 ? 40.490 1.428 -0.897 1.00 78.81 235 ALA A N 1
ATOM 1855 C CA . ALA A 1 235 ? 40.914 0.066 -1.197 1.00 78.81 235 ALA A CA 1
ATOM 1856 C C . ALA A 1 235 ? 41.395 -0.665 0.067 1.00 78.81 235 ALA A C 1
ATOM 1858 O O . ALA A 1 235 ? 42.308 -0.204 0.747 1.00 78.81 235 ALA A O 1
ATOM 1859 N N . THR A 1 236 ? 40.829 -1.846 0.315 1.00 78.31 236 THR A N 1
ATOM 1860 C CA . THR A 1 236 ? 41.243 -2.786 1.374 1.00 78.31 236 THR A CA 1
ATOM 1861 C C . THR A 1 236 ? 42.393 -3.698 0.938 1.00 78.31 236 THR A C 1
ATOM 1863 O O . THR A 1 236 ? 42.895 -4.505 1.714 1.00 78.31 236 THR A O 1
ATOM 1866 N N . THR A 1 237 ? 42.822 -3.596 -0.323 1.00 79.75 237 THR A N 1
ATOM 1867 C CA . THR A 1 237 ? 43.883 -4.418 -0.912 1.00 79.75 237 THR A CA 1
ATOM 1868 C C . THR A 1 237 ? 44.764 -3.599 -1.846 1.00 79.75 237 THR A C 1
ATOM 1870 O O . THR A 1 237 ? 44.307 -2.724 -2.591 1.00 79.75 237 THR A O 1
ATOM 1873 N N . HIS A 1 238 ? 46.054 -3.912 -1.830 1.00 85.81 238 HIS A N 1
ATOM 1874 C CA . HIS A 1 238 ? 47.030 -3.376 -2.761 1.00 85.81 238 HIS A CA 1
ATOM 1875 C C . HIS A 1 238 ? 46.854 -4.013 -4.150 1.00 85.81 238 HIS A C 1
ATOM 1877 O O . HIS A 1 238 ? 46.365 -5.134 -4.287 1.00 85.81 238 HIS A O 1
ATOM 1883 N N . SER A 1 239 ? 47.289 -3.323 -5.205 1.00 81.94 239 SER A N 1
ATOM 1884 C CA . SER A 1 239 ? 47.305 -3.824 -6.592 1.00 81.94 239 SER A CA 1
ATOM 1885 C C . SER A 1 239 ? 48.079 -5.140 -6.775 1.00 81.94 239 SER A C 1
ATOM 1887 O O . SER A 1 239 ? 47.824 -5.864 -7.730 1.00 81.94 239 SER A O 1
ATOM 1889 N N . SER A 1 240 ? 48.966 -5.478 -5.835 1.00 73.94 240 SER A N 1
ATOM 1890 C CA . SER A 1 240 ? 49.704 -6.747 -5.778 1.00 73.94 240 SER A CA 1
ATOM 1891 C C . SER A 1 240 ? 48.979 -7.872 -5.021 1.00 73.94 240 SER A C 1
ATOM 1893 O O . SER A 1 240 ? 49.569 -8.923 -4.802 1.00 73.94 240 SER A O 1
ATOM 1895 N N . GLY A 1 241 ? 47.734 -7.662 -4.576 1.00 68.94 241 GLY A N 1
ATOM 1896 C CA . GLY A 1 241 ? 46.922 -8.675 -3.886 1.00 68.94 241 GLY A CA 1
ATOM 1897 C C . GLY A 1 241 ? 47.140 -8.781 -2.372 1.00 68.94 241 GLY A C 1
ATOM 1898 O O . GLY A 1 241 ? 46.476 -9.580 -1.722 1.00 68.94 241 GLY A O 1
ATOM 1899 N N . ARG A 1 242 ? 48.024 -7.963 -1.785 1.00 77.38 242 ARG A N 1
ATOM 1900 C CA . ARG A 1 242 ? 48.210 -7.888 -0.325 1.00 77.38 242 ARG A CA 1
ATOM 1901 C C . ARG A 1 242 ? 47.050 -7.124 0.324 1.00 77.38 242 ARG A C 1
ATOM 1903 O O . ARG A 1 242 ? 46.700 -6.045 -0.151 1.00 77.38 242 ARG A O 1
ATOM 1910 N N . VAL A 1 243 ? 46.490 -7.648 1.413 1.00 73.31 243 VAL A N 1
ATOM 1911 C CA . VAL A 1 243 ? 45.494 -6.940 2.237 1.00 73.31 243 VAL A CA 1
ATOM 1912 C C . VAL A 1 243 ? 46.160 -5.747 2.928 1.00 73.31 243 VAL A C 1
ATOM 1914 O O . VAL A 1 243 ? 47.258 -5.866 3.469 1.00 73.31 243 VAL A O 1
ATOM 1917 N N . LEU A 1 244 ? 45.525 -4.579 2.838 1.00 69.31 244 LEU A N 1
ATOM 1918 C CA . LEU A 1 244 ? 45.944 -3.359 3.519 1.00 69.31 244 LEU A CA 1
ATOM 1919 C C . LEU A 1 244 ? 45.181 -3.311 4.843 1.00 69.31 244 LEU A C 1
ATOM 1921 O O . LEU A 1 244 ? 44.021 -2.908 4.864 1.00 69.31 244 LEU A O 1
ATOM 1925 N N . GLU A 1 245 ? 45.810 -3.789 5.913 1.00 64.44 245 GLU A N 1
ATOM 1926 C CA . GLU A 1 245 ? 45.238 -3.786 7.261 1.00 64.44 245 GLU A CA 1
ATOM 1927 C C . GLU A 1 245 ? 44.956 -2.339 7.702 1.00 64.44 245 GLU A C 1
ATOM 1929 O O . GLU A 1 245 ? 45.843 -1.484 7.701 1.00 64.44 245 GLU A O 1
ATOM 1934 N N . SER A 1 246 ? 43.697 -2.039 8.023 1.00 54.22 246 SER A N 1
ATOM 1935 C CA . SER A 1 246 ? 43.341 -0.912 8.882 1.00 54.22 246 SER A CA 1
ATOM 1936 C C . SER A 1 246 ? 43.375 -1.437 10.310 1.00 54.22 246 SER A C 1
ATOM 1938 O O . SER A 1 246 ? 42.543 -2.268 10.662 1.00 54.22 246 SER A O 1
ATOM 1940 N N . GLU A 1 247 ? 44.365 -1.011 11.089 1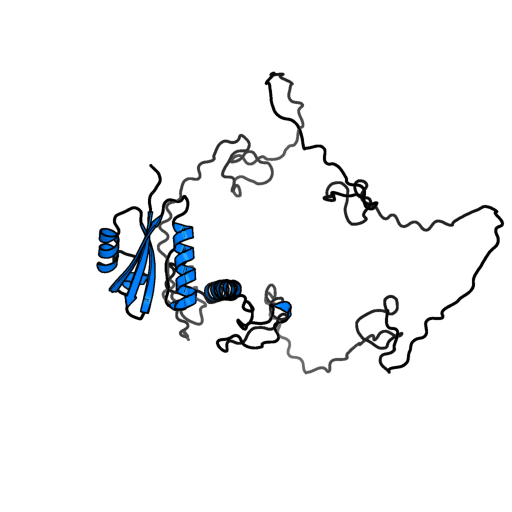.00 58.41 247 GLU A N 1
ATOM 1941 C CA . GLU A 1 247 ? 44.530 -1.379 12.499 1.00 58.41 247 GLU A CA 1
ATOM 1942 C C . GLU A 1 247 ? 43.414 -0.764 13.358 1.00 58.41 247 GLU A C 1
ATOM 1944 O O . GLU A 1 247 ? 43.644 0.208 14.067 1.00 58.41 247 GLU A O 1
ATOM 1949 N N . GLU A 1 248 ? 42.197 -1.299 13.280 1.00 52.88 248 GLU A N 1
ATOM 1950 C CA . GLU A 1 248 ? 41.108 -1.015 14.220 1.00 52.88 248 GLU A CA 1
ATOM 1951 C C . GLU A 1 248 ? 40.210 -2.247 14.362 1.00 52.88 248 GLU A C 1
ATOM 1953 O O . GLU A 1 248 ? 39.048 -2.211 13.986 1.00 52.88 248 GLU A O 1
ATOM 1958 N N . ASP A 1 249 ? 40.747 -3.345 14.887 1.00 47.88 249 ASP A N 1
ATOM 1959 C CA . ASP A 1 249 ? 39.951 -4.369 15.565 1.00 47.88 249 ASP A CA 1
ATOM 1960 C C . ASP A 1 249 ? 40.846 -5.036 16.620 1.00 47.88 249 ASP A C 1
ATOM 1962 O O . ASP A 1 249 ? 42.014 -5.308 16.350 1.00 47.88 249 ASP A O 1
ATOM 1966 N N . GLU A 1 250 ? 40.275 -5.280 17.806 1.00 45.81 250 GLU A N 1
ATOM 1967 C CA . GLU A 1 250 ? 40.850 -5.887 19.027 1.00 45.81 250 GLU A CA 1
ATOM 1968 C C . GLU A 1 250 ? 41.409 -4.906 20.091 1.00 45.81 250 GLU A C 1
ATOM 1970 O O . GLU A 1 250 ? 42.614 -4.674 20.152 1.00 45.81 250 GLU A O 1
ATOM 1975 N N . MET A 1 251 ? 40.560 -4.411 21.018 1.00 36.53 251 MET A N 1
ATOM 1976 C CA . MET A 1 251 ? 40.801 -4.570 22.475 1.00 36.53 251 MET A CA 1
ATOM 1977 C C . MET A 1 251 ? 39.598 -4.156 23.359 1.00 36.53 251 MET A C 1
ATOM 1979 O O . MET A 1 251 ? 39.111 -3.029 23.301 1.00 36.53 251 MET A O 1
ATOM 1983 N N . GLU A 1 252 ? 39.172 -5.080 24.225 1.00 44.53 252 GLU A N 1
ATOM 1984 C CA . GLU A 1 252 ? 38.233 -4.93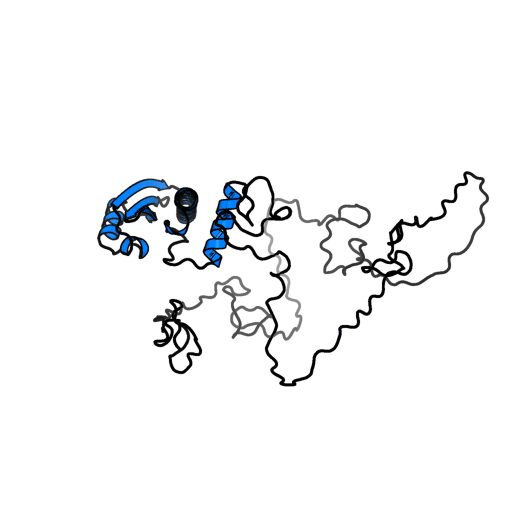6 25.361 1.00 44.53 252 GLU A CA 1
ATOM 1985 C C . GLU A 1 252 ? 38.769 -4.008 26.505 1.00 44.53 252 GLU A C 1
ATOM 1987 O O . GLU A 1 252 ? 39.929 -3.596 26.464 1.00 44.53 252 GLU A O 1
ATOM 1992 N N . PRO A 1 253 ? 37.953 -3.617 27.521 1.00 49.22 253 PRO A N 1
ATOM 1993 C CA . PRO A 1 253 ? 38.010 -2.279 28.142 1.00 49.22 253 PRO A CA 1
ATOM 1994 C C . PRO A 1 253 ? 38.772 -2.126 29.487 1.00 49.22 253 PRO A C 1
ATOM 1996 O O . PRO A 1 253 ? 39.011 -3.091 30.205 1.00 49.22 253 PRO A O 1
ATOM 1999 N N . MET A 1 254 ? 38.962 -0.840 29.876 1.00 34.88 254 MET A N 1
ATOM 2000 C CA . MET A 1 254 ? 39.265 -0.220 31.205 1.00 34.88 254 MET A CA 1
ATOM 2001 C C . MET A 1 254 ? 40.723 0.261 31.446 1.00 34.88 254 MET A C 1
ATOM 2003 O O . MET A 1 254 ? 41.638 -0.292 30.853 1.00 34.88 254 MET A O 1
ATOM 2007 N N . PRO A 1 255 ? 41.016 1.223 32.368 1.00 42.38 255 PRO A N 1
ATOM 2008 C CA . PRO A 1 255 ? 40.183 2.194 33.091 1.00 42.38 255 PRO A CA 1
ATOM 2009 C C . PRO A 1 255 ? 40.614 3.671 32.879 1.00 42.38 255 PRO A C 1
ATOM 2011 O O . PRO A 1 255 ? 41.679 4.001 32.361 1.00 42.38 255 PRO A O 1
ATOM 2014 N N . ARG A 1 256 ? 39.761 4.595 33.335 1.00 44.53 256 ARG A N 1
ATOM 2015 C CA . ARG A 1 256 ? 39.931 6.053 33.223 1.00 44.53 256 ARG A CA 1
ATOM 2016 C C . ARG A 1 256 ? 41.125 6.567 34.037 1.00 44.53 256 ARG A C 1
ATOM 2018 O O . ARG A 1 256 ? 41.167 6.398 35.253 1.00 44.53 256 ARG A O 1
ATOM 2025 N N . ARG A 1 257 ? 42.006 7.337 33.391 1.00 33.78 257 ARG A N 1
ATOM 2026 C CA . ARG A 1 257 ? 42.889 8.307 34.055 1.00 33.78 257 ARG A CA 1
ATOM 2027 C C . ARG A 1 257 ? 42.794 9.660 33.359 1.00 33.78 257 ARG A C 1
ATOM 2029 O O . ARG A 1 257 ? 43.056 9.784 32.169 1.00 33.78 257 ARG A O 1
ATOM 2036 N N . ALA A 1 258 ? 42.388 10.663 34.130 1.00 43.19 258 ALA A N 1
ATOM 2037 C CA . ALA A 1 258 ? 42.343 12.052 33.712 1.00 43.19 258 ALA A CA 1
ATOM 2038 C C . ALA A 1 258 ? 43.768 12.594 33.559 1.00 43.19 258 ALA A C 1
ATOM 2040 O O . ALA A 1 258 ? 44.547 12.552 34.510 1.00 43.19 258 ALA A O 1
ATOM 2041 N N . VAL A 1 259 ? 44.091 13.140 32.387 1.00 39.16 259 VAL A N 1
ATOM 2042 C CA . VAL A 1 259 ? 45.256 14.012 32.219 1.00 39.16 259 VAL A CA 1
ATOM 2043 C C . VAL A 1 259 ? 44.835 15.218 31.394 1.00 39.16 259 VAL A C 1
ATOM 2045 O O . VAL A 1 259 ? 44.545 15.128 30.204 1.00 39.16 259 VAL A O 1
ATOM 2048 N N . ALA A 1 260 ? 44.786 16.357 32.077 1.00 46.03 260 ALA A N 1
ATOM 2049 C CA . ALA A 1 260 ? 44.623 17.673 31.495 1.00 46.03 260 ALA A CA 1
ATOM 2050 C C . ALA A 1 260 ? 45.816 18.000 30.590 1.00 46.03 260 ALA A C 1
ATOM 2052 O O . ALA A 1 260 ? 46.955 17.962 31.055 1.00 46.03 260 ALA A O 1
ATOM 2053 N N . GLN A 1 261 ? 45.567 18.388 29.336 1.00 41.34 261 GLN A N 1
ATOM 2054 C CA . GLN A 1 261 ? 46.550 19.103 28.523 1.00 41.34 261 GLN A CA 1
ATOM 2055 C C . GLN A 1 261 ? 45.890 20.228 27.715 1.00 41.34 261 GLN A C 1
ATOM 2057 O O . GLN A 1 261 ? 44.796 20.099 27.174 1.00 41.34 261 GLN A O 1
ATOM 2062 N N . LYS A 1 262 ? 46.587 21.365 27.736 1.00 38.06 262 LYS A N 1
ATOM 2063 C CA . LYS A 1 262 ? 46.200 22.721 27.325 1.00 38.06 262 LYS A CA 1
ATOM 2064 C C . LYS A 1 262 ? 45.807 22.828 25.840 1.00 38.06 262 LYS A C 1
ATOM 2066 O O . LYS A 1 262 ? 46.429 22.164 25.010 1.00 38.06 262 LYS A O 1
ATOM 2071 N N . PRO A 1 263 ? 44.883 23.735 25.464 1.00 40.25 263 PRO A N 1
ATOM 2072 C CA . PRO A 1 263 ? 44.553 23.957 24.064 1.00 40.25 263 PRO A CA 1
ATOM 2073 C C . PRO A 1 263 ? 45.675 24.727 23.353 1.00 40.25 263 PRO A C 1
ATOM 2075 O O . PRO A 1 263 ? 46.094 25.803 23.783 1.00 40.25 263 PRO A O 1
ATOM 2078 N N . ARG A 1 264 ? 46.147 24.180 22.227 1.00 37.62 264 ARG A N 1
ATOM 2079 C CA . ARG A 1 264 ? 46.939 24.918 21.238 1.00 37.62 264 ARG A CA 1
ATOM 2080 C C . ARG A 1 264 ? 45.985 25.731 20.368 1.00 37.62 264 ARG A C 1
ATOM 2082 O O . ARG A 1 264 ? 45.165 25.169 19.648 1.00 37.62 264 ARG A O 1
ATOM 2089 N N . ALA A 1 265 ? 46.117 27.051 20.439 1.00 40.78 265 ALA A N 1
ATOM 2090 C CA . ALA A 1 265 ? 45.415 27.991 19.584 1.00 40.78 265 ALA A CA 1
ATOM 2091 C C . ALA A 1 265 ? 45.759 27.741 18.106 1.00 40.78 265 ALA A C 1
ATOM 2093 O O . ALA A 1 265 ? 46.921 27.806 17.701 1.00 40.78 265 ALA A O 1
ATOM 2094 N N . ARG A 1 266 ? 44.731 27.483 17.295 1.00 42.75 266 ARG A N 1
ATOM 2095 C CA . ARG A 1 266 ? 44.771 27.651 15.843 1.00 42.75 266 ARG A CA 1
ATOM 2096 C C . ARG A 1 266 ? 43.676 28.634 15.467 1.00 42.75 266 ARG A C 1
ATOM 2098 O O . ARG A 1 266 ? 42.495 28.310 15.495 1.00 42.75 266 ARG A O 1
ATOM 2105 N N . THR A 1 267 ? 44.103 29.844 15.142 1.00 48.84 267 THR A N 1
ATOM 2106 C CA . THR A 1 267 ? 43.281 30.915 14.594 1.00 48.84 267 THR A CA 1
ATOM 2107 C C . THR A 1 267 ? 42.771 30.485 13.221 1.00 48.84 267 THR A C 1
ATOM 2109 O O . THR A 1 267 ? 43.502 30.534 12.235 1.00 48.84 267 THR A O 1
ATOM 2112 N N . VAL A 1 268 ? 41.520 30.036 13.157 1.00 44.09 268 VAL A N 1
ATOM 2113 C CA . VAL A 1 268 ? 40.764 29.910 11.910 1.00 44.09 268 VAL A CA 1
ATOM 2114 C C . VAL A 1 268 ? 39.506 30.731 12.107 1.00 44.09 268 VAL A C 1
ATOM 2116 O O . VAL A 1 268 ? 38.638 30.385 12.902 1.00 44.09 268 VAL A O 1
ATOM 2119 N N . ASN A 1 269 ? 39.442 31.858 11.409 1.00 55.28 269 ASN A N 1
ATOM 2120 C CA . ASN A 1 269 ? 38.285 32.738 11.378 1.00 55.28 269 ASN A CA 1
ATOM 2121 C C . ASN A 1 269 ? 37.173 32.090 10.531 1.00 55.28 269 ASN A C 1
ATOM 2123 O O . ASN A 1 269 ? 36.864 32.551 9.436 1.00 55.28 269 ASN A O 1
ATOM 2127 N N . SER A 1 270 ? 36.632 30.959 10.989 1.00 54.66 270 SER A N 1
ATOM 2128 C CA . SER A 1 270 ? 35.459 30.323 10.392 1.00 54.66 270 SER A CA 1
ATOM 2129 C C . SER A 1 270 ? 34.248 30.719 11.218 1.00 54.66 270 SER A C 1
ATOM 2131 O O . SER A 1 270 ? 34.140 30.293 12.368 1.00 54.66 270 SER A O 1
ATOM 2133 N N . LYS A 1 271 ? 33.350 31.531 10.653 1.00 68.56 271 LYS A N 1
ATOM 2134 C CA . LYS A 1 271 ? 32.038 31.804 11.250 1.00 68.56 271 LYS A CA 1
ATOM 2135 C C . LYS A 1 271 ? 31.364 30.462 11.550 1.00 68.56 271 LYS A C 1
ATOM 2137 O O . LYS A 1 271 ? 30.992 29.732 10.637 1.00 68.56 271 LYS A O 1
ATOM 2142 N N . THR A 1 272 ? 31.297 30.088 12.820 1.00 79.56 272 THR A N 1
ATOM 2143 C CA . THR A 1 272 ? 30.531 28.927 13.269 1.00 79.56 272 THR A CA 1
ATOM 2144 C C . THR A 1 272 ? 29.073 29.332 13.373 1.00 79.56 272 THR A C 1
ATOM 2146 O O . THR A 1 272 ? 28.778 30.423 13.858 1.00 79.56 272 THR A O 1
ATOM 2149 N N . CYS A 1 273 ? 28.164 28.458 12.951 1.00 78.38 273 CYS A N 1
ATOM 2150 C CA . CYS A 1 273 ? 26.734 28.671 13.116 1.00 78.38 273 CYS A CA 1
ATOM 2151 C C . CYS A 1 273 ? 26.407 28.897 14.602 1.00 78.38 273 CYS A C 1
ATOM 2153 O O . CYS A 1 273 ? 26.710 28.031 15.422 1.00 78.38 273 CYS A O 1
ATOM 2155 N N . ALA A 1 274 ? 25.775 30.022 14.946 1.00 78.31 274 ALA A N 1
ATOM 2156 C CA . ALA A 1 274 ? 25.415 30.344 16.330 1.00 78.31 274 ALA A CA 1
ATOM 2157 C C . ALA A 1 274 ? 24.415 29.337 16.930 1.00 78.31 274 ALA A C 1
ATOM 2159 O O . ALA A 1 274 ? 24.455 29.068 18.127 1.00 78.31 274 ALA A O 1
ATOM 2160 N N . ARG A 1 275 ? 23.580 28.718 16.083 1.00 80.44 275 ARG A N 1
ATOM 2161 C CA . ARG A 1 275 ? 22.572 27.736 16.496 1.00 80.44 275 ARG A CA 1
ATOM 2162 C C . ARG A 1 275 ? 23.158 26.355 16.799 1.00 80.44 275 ARG A C 1
ATOM 2164 O O . ARG A 1 275 ? 22.731 25.725 17.756 1.00 80.44 275 ARG A O 1
ATOM 2171 N N . CYS A 1 276 ? 24.123 25.861 16.014 1.00 84.88 276 CYS A N 1
ATOM 2172 C CA . CYS A 1 276 ? 24.629 24.484 16.169 1.00 84.88 276 CYS A CA 1
ATOM 2173 C C . CYS A 1 276 ? 26.139 24.343 16.403 1.00 84.88 276 CYS A C 1
ATOM 2175 O O . CYS A 1 276 ? 26.622 23.226 16.588 1.00 84.88 276 CYS A O 1
ATOM 2177 N N . GLY A 1 277 ? 26.903 25.432 16.363 1.00 76.75 277 GLY A N 1
ATOM 2178 C CA . GLY A 1 277 ? 28.344 25.435 16.614 1.00 76.75 277 GLY A CA 1
ATOM 2179 C C . GLY A 1 277 ? 29.193 24.750 15.534 1.00 76.75 277 GLY A C 1
ATOM 2180 O O . GLY A 1 277 ? 30.367 24.475 15.777 1.00 76.75 277 GLY A O 1
ATOM 2181 N N . ARG A 1 278 ? 28.629 24.447 14.354 1.00 84.19 278 ARG A N 1
ATOM 2182 C CA . ARG A 1 278 ? 29.336 23.840 13.205 1.00 84.19 278 ARG A CA 1
ATOM 2183 C C . ARG A 1 278 ? 29.701 24.905 12.166 1.00 84.19 278 ARG A C 1
ATOM 2185 O O . ARG A 1 278 ? 28.980 25.882 12.001 1.00 84.19 278 ARG A O 1
ATOM 2192 N N . SER A 1 279 ? 30.809 24.723 11.450 1.00 79.81 279 SER A N 1
ATOM 2193 C CA . SER A 1 279 ? 31.404 25.737 10.556 1.00 79.81 279 SER A CA 1
ATOM 2194 C C . SER A 1 279 ? 31.029 25.602 9.069 1.00 79.81 279 SER A C 1
ATOM 2196 O O . SER A 1 279 ? 31.720 26.143 8.211 1.00 79.81 279 SER A O 1
ATOM 2198 N N . THR A 1 280 ? 29.957 24.873 8.739 1.00 74.69 280 THR A N 1
ATOM 2199 C CA . THR A 1 280 ? 29.583 24.547 7.345 1.00 74.69 280 THR A CA 1
ATOM 2200 C C . THR A 1 280 ? 28.400 25.344 6.787 1.00 74.69 280 THR A C 1
ATOM 2202 O O . THR A 1 280 ? 28.061 25.163 5.620 1.00 74.69 280 THR A O 1
ATOM 2205 N N . HIS A 1 281 ? 27.749 26.189 7.591 1.00 81.06 281 HIS A N 1
ATOM 2206 C CA . HIS A 1 281 ? 26.564 26.963 7.201 1.00 81.06 281 HIS A CA 1
ATOM 2207 C C . HIS A 1 281 ? 26.331 28.159 8.140 1.00 81.06 281 HIS A C 1
ATOM 2209 O O . HIS A 1 281 ? 26.882 28.208 9.241 1.00 81.06 281 HIS A O 1
ATOM 2215 N N . ASP A 1 282 ? 25.470 29.083 7.711 1.00 76.38 282 ASP A N 1
ATOM 2216 C CA . ASP A 1 282 ? 24.975 30.212 8.505 1.00 76.38 282 ASP A CA 1
ATOM 2217 C C . ASP A 1 282 ? 23.650 29.868 9.217 1.00 76.38 282 ASP A C 1
ATOM 2219 O O . ASP A 1 282 ? 22.961 28.914 8.854 1.00 76.38 282 ASP A O 1
ATOM 2223 N N . GLU A 1 283 ? 23.268 30.651 10.229 1.00 70.94 283 GLU A N 1
ATOM 2224 C CA . GLU A 1 283 ? 22.117 30.389 11.115 1.00 70.94 283 GLU A CA 1
ATOM 2225 C C . GLU A 1 283 ? 20.779 30.181 10.385 1.00 70.94 283 GLU A C 1
ATOM 2227 O O . GLU A 1 283 ? 20.031 29.269 10.734 1.00 70.94 283 GLU A O 1
ATOM 2232 N N . SER A 1 284 ? 20.527 30.924 9.304 1.00 69.75 284 SER A N 1
ATOM 2233 C CA . SER A 1 284 ? 19.297 30.820 8.501 1.00 69.75 284 SER A CA 1
ATOM 2234 C C . SER A 1 284 ? 19.157 29.513 7.711 1.00 69.75 284 SER A C 1
ATOM 2236 O O . SER A 1 284 ? 18.085 29.217 7.194 1.00 69.75 284 SER A O 1
ATOM 2238 N N . ARG A 1 285 ? 20.230 28.722 7.592 1.00 74.38 285 ARG A N 1
ATOM 2239 C CA . ARG A 1 285 ? 20.249 27.424 6.890 1.00 74.38 285 ARG A CA 1
ATOM 2240 C C . ARG A 1 285 ? 20.658 26.275 7.815 1.00 74.38 285 ARG A C 1
ATOM 2242 O O . ARG A 1 285 ? 21.131 25.236 7.352 1.00 74.38 285 ARG A O 1
ATOM 2249 N N . CYS A 1 286 ? 20.512 26.472 9.124 1.00 76.38 286 CYS A N 1
ATOM 2250 C CA . CYS A 1 286 ? 20.828 25.471 10.133 1.00 76.38 286 CYS A CA 1
ATOM 2251 C C . CYS A 1 286 ? 19.660 24.503 10.340 1.00 76.38 286 CYS A C 1
ATOM 2253 O O . CYS A 1 286 ? 18.690 24.828 11.018 1.00 76.38 286 CYS A O 1
ATOM 2255 N N . TYR A 1 287 ? 19.798 23.293 9.797 1.00 80.44 287 TYR A N 1
ATOM 2256 C CA . TYR A 1 287 ? 18.860 22.176 9.987 1.00 80.44 287 TYR A CA 1
ATOM 2257 C C . TYR A 1 287 ? 19.292 21.212 11.108 1.00 80.44 287 TYR A C 1
ATOM 2259 O O . TYR A 1 287 ? 18.801 20.089 11.198 1.00 80.44 287 TYR A O 1
ATOM 2267 N N . ALA A 1 288 ? 20.282 21.587 11.922 1.00 79.25 288 ALA A N 1
ATOM 2268 C CA . ALA A 1 288 ? 20.816 20.700 12.946 1.00 79.25 288 ALA A CA 1
ATOM 2269 C C . ALA A 1 288 ? 19.863 20.615 14.148 1.00 79.25 288 ALA A C 1
ATOM 2271 O O . ALA A 1 288 ? 19.558 21.623 14.775 1.00 79.25 288 ALA A O 1
ATOM 2272 N N . THR A 1 289 ? 19.477 19.394 14.516 1.00 78.69 289 THR A N 1
ATOM 2273 C CA . THR A 1 289 ? 18.685 19.087 15.723 1.00 78.69 289 THR A CA 1
ATOM 2274 C C . THR A 1 289 ? 19.545 18.982 16.987 1.00 78.69 289 THR A C 1
ATOM 2276 O O . THR A 1 289 ? 19.043 18.786 18.090 1.00 78.69 289 THR A O 1
ATOM 2279 N N . THR A 1 290 ? 20.868 19.091 16.842 1.00 81.88 290 THR A N 1
ATOM 2280 C CA . THR A 1 290 ? 21.841 18.971 17.931 1.00 81.88 290 THR A CA 1
ATOM 2281 C C . THR A 1 290 ? 22.989 19.960 17.761 1.00 81.88 290 THR A C 1
ATOM 2283 O O . THR A 1 290 ? 23.525 20.162 16.665 1.00 81.88 290 THR A O 1
ATOM 2286 N N . HIS A 1 291 ? 23.393 20.565 18.873 1.00 85.56 291 HIS A N 1
ATOM 2287 C CA . HIS A 1 291 ? 24.572 21.411 18.963 1.00 85.56 291 HIS A CA 1
ATOM 2288 C C . HIS A 1 291 ? 25.851 20.561 18.884 1.00 85.56 291 HIS A C 1
ATOM 2290 O O . HIS A 1 291 ? 25.854 19.385 19.250 1.00 85.56 291 HIS A O 1
ATOM 2296 N N . SER A 1 292 ? 26.973 21.145 18.458 1.00 83.94 292 SER A N 1
ATOM 2297 C CA . SER A 1 292 ? 28.285 20.476 18.404 1.00 83.94 292 SER A CA 1
ATOM 2298 C C . SER A 1 292 ? 28.781 19.960 19.764 1.00 83.94 292 SER A C 1
ATOM 2300 O O . SER A 1 292 ? 29.665 19.111 19.810 1.00 83.94 292 SER A O 1
ATOM 2302 N N . SER A 1 293 ? 28.178 20.418 20.865 1.00 74.94 293 SER A N 1
ATOM 2303 C CA . SER A 1 293 ? 28.409 19.933 22.233 1.00 74.94 293 SER A CA 1
ATOM 2304 C C . SER A 1 293 ? 27.514 18.754 22.651 1.00 74.94 293 SER A C 1
ATOM 2306 O O . SER A 1 293 ? 27.598 18.317 23.794 1.00 74.94 293 SER A O 1
ATOM 2308 N N . GLY A 1 294 ? 26.644 18.251 21.767 1.00 72.44 294 GLY A N 1
ATOM 2309 C CA . GLY A 1 294 ? 25.742 17.124 22.043 1.00 72.44 294 GLY A CA 1
ATOM 2310 C C . GLY A 1 294 ? 24.406 17.497 22.697 1.00 72.44 294 GLY A C 1
ATOM 2311 O O . GLY A 1 294 ? 23.603 16.612 22.976 1.00 72.44 294 GLY A O 1
ATOM 2312 N N . ARG A 1 295 ? 24.133 18.790 22.922 1.00 78.88 295 ARG A N 1
ATOM 2313 C CA . ARG A 1 295 ? 22.827 19.267 23.410 1.00 78.88 295 ARG A CA 1
ATOM 2314 C C . ARG A 1 295 ? 21.791 19.233 22.281 1.00 78.88 295 ARG A C 1
ATOM 2316 O O . ARG A 1 295 ? 22.085 19.700 21.182 1.00 78.88 295 ARG A O 1
ATOM 2323 N N . VAL A 1 296 ? 20.591 18.728 22.556 1.00 76.19 296 VAL A N 1
ATOM 2324 C CA . VAL A 1 296 ? 19.448 18.786 21.629 1.00 76.19 296 VAL A CA 1
ATOM 2325 C C . VAL A 1 296 ? 18.978 20.236 21.491 1.00 76.19 296 VAL A C 1
ATOM 2327 O O . VAL A 1 296 ? 18.869 20.952 22.487 1.00 76.19 296 VAL A O 1
ATOM 2330 N N . LEU A 1 297 ? 18.772 20.677 20.253 1.00 73.12 297 LEU A N 1
ATOM 2331 C CA . LEU A 1 297 ? 18.229 21.990 19.924 1.00 73.12 297 LEU A CA 1
ATOM 2332 C C . LEU A 1 297 ? 16.729 21.805 19.705 1.00 73.12 297 LEU A C 1
ATOM 2334 O O . LEU A 1 297 ? 16.338 21.166 18.732 1.00 73.12 297 LEU A O 1
ATOM 2338 N N . GLU A 1 298 ? 15.915 22.314 20.625 1.00 64.75 298 GLU A N 1
ATOM 2339 C CA . GLU A 1 298 ? 14.457 22.313 20.489 1.00 64.75 298 GLU A CA 1
ATOM 2340 C C . GLU A 1 298 ? 14.084 23.172 19.271 1.00 64.75 298 GLU A C 1
ATOM 2342 O O . GLU A 1 298 ? 14.447 24.346 19.177 1.00 64.75 298 GLU A O 1
ATOM 2347 N N . SER A 1 299 ? 13.456 22.553 18.274 1.00 59.34 299 SER A N 1
ATOM 2348 C CA . SER A 1 299 ? 12.692 23.271 17.261 1.00 59.34 299 SER A CA 1
ATOM 2349 C C . SER A 1 299 ? 11.306 23.483 17.843 1.00 59.34 299 SER A C 1
ATOM 2351 O O . SER A 1 299 ? 10.648 22.496 18.164 1.00 59.34 299 SER A O 1
ATOM 2353 N N . GLU A 1 300 ? 10.900 24.739 18.010 1.00 54.25 300 GLU A N 1
ATOM 2354 C CA . GLU A 1 300 ? 9.508 25.071 18.302 1.00 54.25 300 GLU A CA 1
ATOM 2355 C C . GLU A 1 300 ? 8.646 24.435 17.203 1.00 54.25 300 GLU A C 1
ATOM 2357 O O . GLU A 1 300 ? 8.936 24.563 16.011 1.00 54.25 300 GLU A O 1
ATOM 2362 N N . GLU A 1 301 ? 7.695 23.608 17.627 1.00 46.91 301 GLU A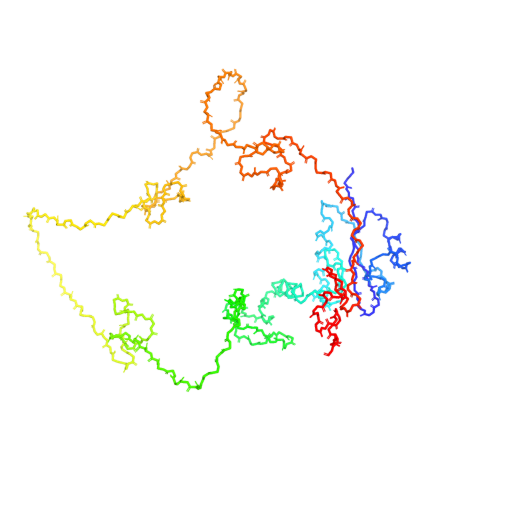 N 1
ATOM 2363 C CA . GLU A 1 301 ? 6.744 22.939 16.753 1.00 46.91 301 GLU A CA 1
ATOM 2364 C C . GLU A 1 301 ? 5.776 24.015 16.259 1.00 46.91 301 GLU A C 1
ATOM 2366 O O . GLU A 1 301 ? 4.883 24.440 16.988 1.00 46.91 301 GLU A O 1
ATOM 2371 N N . ASP A 1 302 ? 6.003 24.506 15.042 1.00 43.69 302 ASP A N 1
ATOM 2372 C CA . ASP A 1 302 ? 5.049 25.370 14.358 1.00 43.69 302 ASP A CA 1
ATOM 2373 C C . ASP A 1 302 ? 3.785 24.543 14.066 1.00 43.69 302 ASP A C 1
ATOM 2375 O O . ASP A 1 302 ? 3.712 23.809 13.074 1.00 43.69 302 ASP A O 1
ATOM 2379 N N . GLU A 1 303 ? 2.787 24.654 14.946 1.00 53.81 303 GLU A N 1
ATOM 2380 C CA . GLU A 1 303 ? 1.387 24.333 14.660 1.00 53.81 303 GLU A CA 1
ATOM 2381 C C . GLU A 1 303 ? 0.912 25.259 13.528 1.00 53.81 303 GLU A C 1
ATOM 2383 O O . GLU A 1 303 ? 0.336 26.324 13.742 1.00 53.81 303 GLU A O 1
ATOM 2388 N N . SER A 1 304 ? 1.229 24.881 12.292 1.00 48.44 304 SER A N 1
ATOM 2389 C CA . SER A 1 304 ? 0.628 25.468 11.102 1.00 48.44 304 SER A CA 1
ATOM 2390 C C . SER A 1 304 ? -0.668 24.717 10.830 1.00 48.44 304 SER A C 1
ATOM 2392 O O . SER A 1 304 ? -0.666 23.587 10.343 1.00 48.44 304 SER A O 1
ATOM 2394 N N . ASP A 1 305 ? -1.786 25.352 11.179 1.00 50.38 305 ASP A N 1
ATOM 2395 C CA . ASP A 1 305 ? -3.100 25.032 10.626 1.00 50.38 305 ASP A CA 1
ATOM 2396 C C . ASP A 1 305 ? -3.068 25.339 9.118 1.00 50.38 305 ASP A C 1
ATOM 2398 O O . ASP A 1 305 ? -3.501 26.396 8.654 1.00 50.38 305 ASP A O 1
ATOM 2402 N N . ASP A 1 306 ? -2.493 24.420 8.342 1.00 52.38 306 ASP A N 1
ATOM 2403 C CA . ASP A 1 306 ? -2.586 24.408 6.887 1.00 52.38 306 ASP A CA 1
ATOM 2404 C C . ASP A 1 306 ? -4.023 24.022 6.506 1.00 52.38 306 ASP A C 1
ATOM 2406 O O . ASP A 1 306 ? -4.330 22.871 6.184 1.00 52.38 306 ASP A O 1
ATOM 2410 N N . GLU A 1 307 ? -4.945 24.986 6.553 1.00 58.53 307 GLU A N 1
ATOM 2411 C CA . GLU A 1 307 ? -6.206 24.851 5.831 1.00 58.53 307 GLU A CA 1
ATOM 2412 C C . GLU A 1 307 ? -5.870 24.749 4.339 1.00 58.53 307 GLU A C 1
ATOM 2414 O O . GLU A 1 307 ? -5.524 25.739 3.691 1.00 58.53 307 GLU A O 1
ATOM 2419 N N . ASP A 1 308 ? -5.915 23.522 3.811 1.00 61.50 308 ASP A N 1
ATOM 2420 C CA . ASP A 1 308 ? -5.633 23.182 2.418 1.00 61.50 308 ASP A CA 1
ATOM 2421 C C . ASP A 1 308 ? -6.384 24.125 1.457 1.00 61.50 308 ASP A C 1
ATOM 2423 O O . ASP A 1 308 ? -7.559 23.940 1.123 1.00 61.50 308 ASP A O 1
ATOM 2427 N N . PHE A 1 309 ? -5.696 25.163 0.983 1.00 70.00 309 PHE A N 1
ATOM 2428 C CA . PHE A 1 309 ? -6.259 26.140 0.061 1.00 70.00 309 PHE A CA 1
ATOM 2429 C C . PHE A 1 309 ? -6.353 25.523 -1.340 1.00 70.00 309 PHE A C 1
ATOM 2431 O O . PHE A 1 309 ? -5.374 25.465 -2.092 1.00 70.00 309 PHE A O 1
ATOM 2438 N N . PHE A 1 310 ? -7.537 25.015 -1.691 1.00 79.31 310 PHE A N 1
ATOM 2439 C CA . PHE A 1 310 ? -7.819 24.453 -3.010 1.00 79.31 310 PHE A CA 1
ATOM 2440 C C . PHE A 1 310 ? -8.205 25.547 -4.011 1.00 79.31 310 PHE A C 1
ATOM 2442 O O . PHE A 1 310 ? -9.144 26.313 -3.795 1.00 79.31 310 PHE A O 1
ATOM 2449 N N . CYS A 1 311 ? -7.544 25.559 -5.170 1.00 81.88 311 CYS A N 1
ATOM 2450 C CA . CYS A 1 311 ? -7.912 26.429 -6.281 1.00 81.88 311 CYS A CA 1
ATOM 2451 C C . CYS A 1 311 ? -9.356 26.140 -6.726 1.00 81.88 311 CYS A C 1
ATOM 2453 O O . CYS A 1 311 ? -9.645 25.053 -7.228 1.00 81.88 311 CYS A O 1
ATOM 2455 N N . SER A 1 312 ? -10.260 27.118 -6.639 1.00 82.50 312 SER A N 1
ATOM 2456 C CA . SER A 1 312 ? -11.677 26.961 -7.026 1.00 82.50 312 SER A CA 1
ATOM 2457 C C . SER A 1 312 ? -11.891 26.656 -8.515 1.00 82.50 312 SER A C 1
ATOM 2459 O O . SER A 1 312 ? -12.961 26.198 -8.913 1.00 82.50 312 SER A O 1
ATOM 2461 N N . ARG A 1 313 ? -10.865 26.875 -9.346 1.00 83.56 313 ARG A N 1
ATOM 2462 C CA . ARG A 1 313 ? -10.895 26.643 -10.792 1.00 83.56 313 ARG A CA 1
ATOM 2463 C C . ARG A 1 313 ? -10.470 25.231 -11.176 1.00 83.56 313 ARG A C 1
ATOM 2465 O O . ARG A 1 313 ? -11.068 24.648 -12.072 1.00 83.56 313 ARG A O 1
ATOM 2472 N N . CYS A 1 314 ? -9.445 24.677 -10.525 1.00 87.62 314 CYS A N 1
ATOM 2473 C CA . CYS A 1 314 ? -8.908 23.361 -10.882 1.00 87.62 314 CYS A CA 1
ATOM 2474 C C . CYS A 1 314 ? -8.922 22.321 -9.762 1.00 87.62 314 CYS A C 1
ATOM 2476 O O . CYS A 1 314 ? -8.590 21.171 -10.022 1.00 87.62 314 CYS A O 1
ATOM 2478 N N . GLY A 1 315 ? -9.298 22.680 -8.538 1.00 82.06 315 GLY A N 1
ATOM 2479 C CA . GLY A 1 315 ? -9.362 21.773 -7.392 1.00 82.06 315 GLY A CA 1
ATOM 2480 C C . GLY A 1 315 ? -8.004 21.260 -6.901 1.00 82.06 315 GLY A C 1
ATOM 2481 O O . GLY A 1 315 ? -7.965 20.268 -6.182 1.00 82.06 315 GLY A O 1
ATOM 2482 N N . ARG A 1 316 ? -6.888 21.881 -7.311 1.00 85.81 316 ARG A N 1
ATOM 2483 C CA . ARG A 1 316 ? -5.532 21.552 -6.833 1.00 85.81 316 ARG A CA 1
ATOM 2484 C C . ARG A 1 316 ? -5.086 22.588 -5.806 1.00 85.81 316 ARG A C 1
ATOM 2486 O O . ARG A 1 316 ? -5.414 23.762 -5.964 1.00 85.81 316 ARG A O 1
ATOM 2493 N N . SER A 1 317 ? -4.349 22.160 -4.789 1.00 87.06 317 SER A N 1
ATOM 2494 C CA . SER A 1 317 ? -3.805 23.052 -3.765 1.00 87.06 317 SER A CA 1
ATOM 2495 C C . SER A 1 317 ? -2.548 23.792 -4.242 1.00 87.06 317 SER A C 1
ATOM 2497 O O . SER A 1 317 ? -1.913 23.402 -5.230 1.00 87.06 317 SER A O 1
ATOM 2499 N N . GLY A 1 318 ? -2.214 24.894 -3.564 1.00 80.19 318 GLY A N 1
ATOM 2500 C CA . GLY A 1 318 ? -0.960 25.636 -3.755 1.00 80.19 318 GLY A CA 1
ATOM 2501 C C . GLY A 1 318 ? -1.003 26.828 -4.721 1.00 80.19 318 GLY A C 1
ATOM 2502 O O . GLY A 1 318 ? 0.058 27.351 -5.047 1.00 80.19 318 GLY A O 1
ATOM 2503 N N . HIS A 1 319 ? -2.182 27.240 -5.202 1.00 87.88 319 HIS A N 1
ATOM 2504 C CA . HIS A 1 319 ? -2.394 28.485 -5.966 1.00 87.88 319 HIS A CA 1
ATOM 2505 C C . HIS A 1 319 ? -3.876 28.904 -5.946 1.00 87.88 319 HIS A C 1
ATOM 2507 O O . HIS A 1 319 ? -4.753 28.074 -5.692 1.00 87.88 319 HIS A O 1
ATOM 2513 N N . ASP A 1 320 ? -4.172 30.168 -6.246 1.00 82.56 320 ASP A N 1
ATOM 2514 C CA . ASP A 1 320 ? -5.531 30.709 -6.379 1.00 82.56 320 ASP A CA 1
ATOM 2515 C C . ASP A 1 320 ? -6.083 30.611 -7.820 1.00 82.56 320 ASP A C 1
ATOM 2517 O O . ASP A 1 320 ? -5.458 30.061 -8.728 1.00 82.56 320 ASP A O 1
ATOM 2521 N N . ALA A 1 321 ? -7.321 31.063 -8.038 1.00 81.81 321 ALA A N 1
ATOM 2522 C CA . ALA A 1 321 ? -8.001 30.947 -9.331 1.00 81.81 321 ALA A CA 1
ATOM 2523 C C . ALA A 1 321 ? -7.468 31.909 -10.408 1.00 81.81 321 ALA A C 1
ATOM 2525 O O . ALA A 1 321 ? -7.606 31.607 -11.603 1.00 81.81 321 ALA A O 1
ATOM 2526 N N . GLU A 1 322 ? -6.872 33.032 -10.005 1.00 79.69 322 GLU A N 1
ATOM 2527 C CA . GLU A 1 322 ? -6.327 34.051 -10.903 1.00 79.69 322 GLU A CA 1
ATOM 2528 C C . GLU A 1 322 ? -4.968 33.607 -11.459 1.00 79.69 322 GLU A C 1
ATOM 2530 O O . GLU A 1 322 ? -4.704 33.773 -12.651 1.00 79.69 322 GLU A O 1
ATOM 2535 N N . GLU A 1 323 ? -4.171 32.906 -10.648 1.00 80.38 323 GLU A N 1
ATOM 2536 C CA . GLU A 1 323 ? -2.894 32.297 -11.051 1.00 80.38 323 GLU A CA 1
ATOM 2537 C C . GLU A 1 323 ? -3.032 30.863 -11.602 1.00 80.38 323 GLU A C 1
ATOM 2539 O O . GLU A 1 323 ? -2.052 30.152 -11.846 1.00 80.38 323 GLU A O 1
ATOM 2544 N N . CYS A 1 324 ? -4.261 30.399 -11.833 1.00 83.69 324 CYS A N 1
ATOM 2545 C CA . CYS A 1 324 ? -4.512 29.038 -12.289 1.00 83.69 324 CYS A CA 1
ATOM 2546 C C . CYS A 1 324 ? -4.309 28.869 -13.803 1.00 83.69 324 CYS A C 1
ATOM 2548 O O . CYS A 1 324 ? -5.180 29.175 -14.623 1.00 83.69 324 CYS A O 1
ATOM 2550 N N . TYR A 1 325 ? -3.178 28.264 -14.172 1.00 85.25 325 TYR A N 1
ATOM 2551 C CA . TYR A 1 325 ? -2.838 27.889 -15.554 1.00 85.25 325 TYR A CA 1
ATOM 2552 C C . TYR A 1 325 ? -3.303 26.472 -15.947 1.00 85.25 325 TYR A C 1
ATOM 2554 O O . TYR A 1 325 ? -2.935 25.953 -17.008 1.00 85.25 325 TYR A O 1
ATOM 2562 N N . ALA A 1 326 ? -4.091 25.804 -15.098 1.00 81.88 326 ALA A N 1
ATOM 2563 C CA . ALA A 1 326 ? -4.496 24.421 -15.317 1.00 81.88 326 ALA A CA 1
ATOM 2564 C C . ALA A 1 326 ? -5.469 24.282 -16.505 1.00 81.88 326 ALA A C 1
ATOM 2566 O O . ALA A 1 326 ? -6.488 24.965 -16.619 1.00 81.88 326 ALA A O 1
ATOM 2567 N N . ARG A 1 327 ? -5.166 23.333 -17.399 1.00 82.12 327 ARG A N 1
ATOM 2568 C CA . ARG A 1 327 ? -6.024 22.976 -18.546 1.00 82.12 327 ARG A CA 1
ATOM 2569 C C . ARG A 1 327 ? -7.114 21.961 -18.201 1.00 82.12 327 ARG A C 1
ATOM 2571 O O . ARG A 1 327 ? -8.045 21.766 -18.980 1.00 82.12 327 ARG A O 1
ATOM 2578 N N . SER A 1 328 ? -6.990 21.314 -17.051 1.00 86.19 328 SER A N 1
ATOM 2579 C CA . SER A 1 328 ? -7.936 20.330 -16.544 1.00 86.19 328 SER A CA 1
ATOM 2580 C C . SER A 1 328 ? -8.031 20.424 -15.028 1.00 86.19 328 SER A C 1
ATOM 2582 O O . SER A 1 328 ? -7.039 20.753 -14.372 1.00 86.19 328 SER A O 1
ATOM 2584 N N . ASP A 1 329 ? -9.192 20.088 -14.482 1.00 87.31 329 ASP A N 1
ATOM 2585 C CA . ASP A 1 329 ? -9.407 20.006 -13.043 1.00 87.31 329 ASP A CA 1
ATOM 2586 C C . ASP A 1 329 ? -8.648 18.816 -12.416 1.00 87.31 329 ASP A C 1
ATOM 2588 O O . ASP A 1 329 ? -7.963 18.031 -13.089 1.00 87.31 329 ASP A O 1
ATOM 2592 N N . ALA A 1 330 ? -8.738 18.696 -11.094 1.00 84.69 330 ALA A N 1
ATOM 2593 C CA . ALA A 1 330 ? -8.170 17.612 -10.302 1.00 84.69 330 ALA A CA 1
ATOM 2594 C C . ALA A 1 330 ? -8.763 16.239 -10.666 1.00 84.69 330 ALA A C 1
ATOM 2596 O O . ALA A 1 330 ? -8.132 15.217 -10.414 1.00 84.69 330 ALA A O 1
ATOM 2597 N N . ASN A 1 331 ? -9.923 16.216 -11.329 1.00 79.94 331 ASN A N 1
ATOM 2598 C CA . ASN A 1 331 ? -10.613 15.022 -11.809 1.00 79.94 331 ASN A CA 1
ATOM 2599 C C . ASN A 1 331 ? -10.342 14.732 -13.300 1.00 79.94 331 ASN A C 1
ATOM 2601 O O . ASN A 1 331 ? -10.955 13.833 -13.876 1.00 79.94 331 ASN A O 1
ATOM 2605 N N . GLY A 1 332 ? -9.441 15.482 -13.947 1.00 75.69 332 GLY A N 1
ATOM 2606 C CA . GLY A 1 332 ? -9.086 15.306 -15.356 1.00 75.69 332 GLY A CA 1
ATOM 2607 C C . GLY A 1 332 ? -10.119 15.837 -16.356 1.00 75.69 332 GLY A C 1
ATOM 2608 O O . GLY A 1 332 ? -9.963 15.611 -17.558 1.00 75.69 332 GLY A O 1
ATOM 2609 N N . ARG A 1 333 ? -11.152 16.562 -15.909 1.00 77.38 333 ARG A N 1
ATOM 2610 C CA . ARG A 1 333 ? -12.100 17.248 -16.796 1.00 77.38 333 ARG A CA 1
ATOM 2611 C C . ARG A 1 333 ? -11.467 18.513 -17.334 1.00 77.38 333 ARG A C 1
ATOM 2613 O O . ARG A 1 333 ? -10.822 19.269 -16.615 1.00 77.38 333 ARG A O 1
ATOM 2620 N N . ARG A 1 334 ? -11.643 18.739 -18.626 1.00 80.25 334 ARG A N 1
ATOM 2621 C CA . ARG A 1 334 ? -11.075 19.888 -19.319 1.00 80.25 334 ARG A CA 1
ATOM 2622 C C . ARG A 1 334 ? -11.797 21.159 -18.870 1.00 80.25 334 ARG A C 1
ATOM 2624 O O . ARG A 1 334 ? -13.022 21.191 -18.893 1.00 80.25 334 ARG A O 1
ATOM 2631 N N . LEU A 1 335 ? -11.042 22.172 -18.454 1.00 76.81 335 LEU A N 1
ATOM 2632 C CA . LEU A 1 335 ? -11.620 23.421 -17.949 1.00 76.81 335 LEU A CA 1
ATOM 2633 C C . LEU A 1 335 ? -11.919 24.433 -19.073 1.00 76.81 335 LEU A C 1
ATOM 2635 O O . LEU A 1 335 ? -12.652 25.385 -18.830 1.00 76.81 335 LEU A O 1
ATOM 2639 N N . TRP A 1 336 ? -11.401 24.192 -20.291 1.00 63.66 336 TRP A N 1
ATOM 2640 C CA . TRP A 1 336 ? -11.608 24.972 -21.529 1.00 63.66 336 TRP A CA 1
ATOM 2641 C C . TRP A 1 336 ? -11.412 24.097 -22.776 1.00 63.66 336 TRP A C 1
ATOM 2643 O O . TRP A 1 336 ? -10.374 23.378 -22.863 1.00 63.66 336 TRP A O 1
#

Organism: Phaeodactylum tricornutum (strain CCAP 1055/1) (NCBI:txid556484)

Sequence (336 aa):
MPNSYTIYTLSLEGGCYYVGSTSRTMSERFQEHQAGTGSSWTRLHPPIKIRKSYRYHGPSPGLEEDREVYELMKDVGIDKVRGGQFVQLIFTEETKRSLQRTLRHSVGACMRCGRQGHVILACRAVTDLYGTVIPRPSETNRSTHKSEVRSTVTQKPRARTVNSKTCARCGRSSHDENRCYATTHSSGRVLESEENEMEPMPRRAVAQKPRARKVDSKTCARCGRSTHDESRCYATTHSSGRVLESEEDEMEPMPRRAVAQKPRARTVNSKTCARCGRSTHDESRCYATTHSSGRVLESEEDESDDEDFFCSRCGRSGHDAEECYARSDANGRRLW

Secondary structure (DSSP, 8-state):
----EEEEEEEEGGG-EEEEEESS-HHHHHHHHHTT-S-HHHHHS-EEEEEEEEEE-SS-HHHHHHHHHHHHHHHH-GGGEEETTB--SS--HHHHHHHHHHHHHHTT--TTT--SS--GGG---SB-TTSPBPPPTTTTTS-S-----------------------TTT--SSS-GGG---SB-TTS-B-------------------PPP--------TTT--TTS-GGG---SB-TTS-B---S--------------PPPP--------TTT--SSS-GGG---SB-TTS-B-PPP---------B-TTT--BSS-SSS---SB-TTS-B--

InterPro domains:
  IPR001878 Zinc finger, CCHC-type [PS50158] (311-324)
  IPR001878 Zinc finger, CCHC-type [SM00343] (109-125)
  IPR001878 Zinc finger, CCHC-type [SM00343] (166-182)
  IPR001878 Zinc finger, CCHC-type [SM00343] (219-235)
  IPR001878 Zinc finger, CCHC-type [SM00343] (272-288)
  IPR001878 Zinc finger, CCHC-type [SM00343] (310-326)
  IPR035901 GIY-YIG endonuclease superfamily [G3DSA:3.40.1440.10] (2-70)

pLDDT: mean 73.36, std 19.26, range [32.06, 95.81]

Foldseek 3Di:
DQQKKKWWKFQFPPRAIEIEIDSDDPVVQLVCLQVLVHAPLSVVTPTDDTPDMDIDRDDCVLVVSVVVQLVCCLVPNDLRYAYRVRSDNDDDPVRNLVSQLVSLVVVCAASQASHHDDYVVPDPDQHHPVRHGGDDPVPVPPPDDDDDDDDDDDDDDDDDDDPQPAEPQARHGDDHVVPDPDQHHPVGDGDDDDDDDDDDDDDDDDDDDDDDDDDPQDAAPQARHRDDHVVPDPDQHHPVGHGRDDPPDDDDDDDDDDDDDDDDDDDDPQPAAPQARHRPDHVVPDPDQHHPVGHGRDDDPPPPPCPFDAAPQARHGDDHVVPDPDQHHPVRHGSD

Radius of gyration: 34.23 Å; chains: 1; bounding box: 96×56×80 Å